Protein AF-A0A076NA80-F1 (afdb_monomer)

pLDDT: mean 78.77, std 25.59, range [22.95, 98.75]

Sequence (332 aa):
MEPPIAVGADLRPEVAVRLASQGVRLLWRDDFPAARRLLAAMGKRLPTRSADFYRYRQSRRNRARVLGMLVVEVGPDLRIDLPRAPDVRDAVRAAGGAPGLVPLTELLGMLSAHEWRVKGVPVAALGARIHPHFGVFSPTRQDYVSLVAHAPLPVVRTAFDIGTGTGVLAAVLARRGVPEVVATDISPAAVACARENVRRLGLAQVRVVEADLFPAGRADLVVCNPPWLPGAAHSPLDAAVFDPGSRMLTGFLRGAAAHLAPGGEAWLVLSDLAELVRPAHPRGAAQRVRRRGPHGGEPAGRPAPAVPRPGPARGGPVAGGGVPLAPAALTS

Solvent-accessible surface area (backbone atoms only — not comparable to full-atom values): 19319 Å² total; per-residue (Å²): 130,83,79,60,45,80,42,49,88,84,64,50,44,70,58,52,45,53,43,18,66,75,68,45,35,35,31,57,74,42,42,37,68,55,52,53,50,46,54,52,50,34,55,72,73,42,77,87,81,52,78,40,49,69,59,33,50,53,37,54,51,50,43,53,55,31,53,45,22,39,23,35,57,30,38,91,83,41,41,53,95,33,58,84,47,73,92,41,41,66,22,36,54,67,60,72,54,76,61,43,82,41,29,48,62,55,54,54,47,31,45,52,31,40,51,36,36,73,73,31,44,74,36,78,90,67,78,42,66,45,43,33,44,62,49,35,56,64,72,84,69,51,65,71,58,50,49,68,65,67,50,86,77,72,98,44,60,32,33,36,22,35,54,32,34,39,28,61,64,44,51,40,46,45,74,74,63,39,62,32,29,43,27,15,16,72,46,70,67,24,34,55,24,17,47,51,35,37,59,75,70,68,43,83,50,56,47,68,40,79,27,80,55,65,72,92,67,63,18,36,30,38,38,34,63,57,45,79,38,87,39,80,54,88,48,60,55,35,48,48,39,19,23,55,88,43,47,61,58,52,48,46,70,71,46,45,69,77,32,39,33,95,79,12,39,34,40,47,59,77,71,65,64,68,64,76,35,50,63,86,69,88,84,80,83,85,80,76,87,69,89,76,75,89,84,89,82,84,84,92,82,86,92,82,84,91,82,86,85,82,82,89,84,86,91,74,95,74,85,84,76,94,72,92,78,74,80,54,74,50,71,102

Nearest PDB structures (foldseek):
  1wy7-assembly1_A  TM=5.927E-01  e=7.502E-06  Pyrococcus horikoshii OT3
  3wst-assembly5_F  TM=6.943E-01  e=1.196E-04  Caenorhabditis elegans
  6h2v-assembly2_C  TM=6.046E-01  e=2.500E-05  Homo sapiens
  3p9n-assembly1_A  TM=6.717E-01  e=1.616E-04  Mycobacterium tuberculosis H37Rv
  6m1c-assembly1_A  TM=6.726E-01  e=1.250E-03  Mycobacterium tuberculosis H37Rv

Mean predicted aligned error: 12.2 Å

Secondary structure (DSSP, 8-state):
-PPPEEE-TT--HHHHHHHHHTT--EEE-S-HHHHHHHHHHHHHHS----SSHHHHHHHHHHHHHHHTTEEEEEPTTS---STTPPP-HHHHHHTT--SEEEEHHHHHHHHHHHHHHHH-EEEGGGTEEE-PPTTS--TTS-HHHHHHHHSPPPS-SEEEEET-TTTHHHHHHHHTT-SEEEEEES-HHHHHHHHHHHHHTT-TTEEEEE-SSPPSS-EEEEEE----B-S--SSHHHHTTB-GGGHHHHHHHHHHHHHEEEEEEEEE---THHHHTS---SS----------S-------------PPP-PPP-S-------PPPPEEEE-

InterPro domains:
  IPR002052 DNA methylase, N-6 adenine-specific, conserved site [PS00092] (222-228)
  IPR007848 Methyltransferase small domain [PF05175] (129-271)
  IPR029063 S-adenosyl-L-methionine-dependent methyltransferase superfamily [G3DSA:3.40.50.150] (117-282)
  IPR029063 S-adenosyl-L-methionine-dependent methyltransf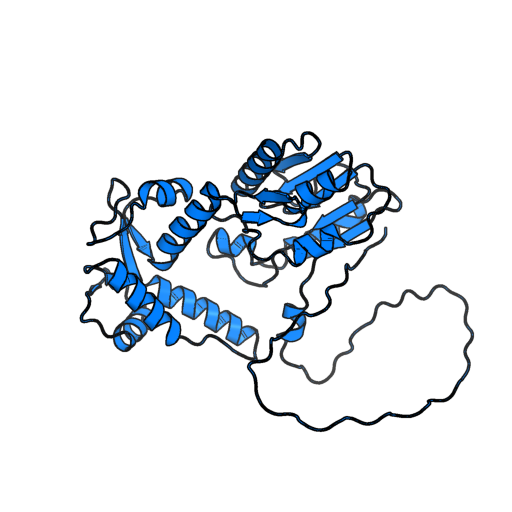erase superfamily [SSF53335] (127-271)
  IPR046977 rRNA (guanine-N(2)-)-methyltransferase RsmC/RlmG [PTHR47816] (115-270)

Organism: NCBI:txid1068978

Foldseek 3Di:
DDDADEDELPDDLVNLLVCLLVVHAYEYAAAPVSLVVSLVSVLVPQDQDDLALVVNVVSVVSSCSSQQSHWFWQDQQRDGPYHPDDPQNVLCVLQVHGTGIGRPVVSVLSVVLVVCQVVFDQAPLLNDGFRAGRLFDHPNDCPLVVQLLPPDDDPWQEEEEFQCRQLSSVSSCLVVPRQAYEYEHQDPSSLVNNVVRCVVSVRPRYHYDYDDGDDPAATLEYEYEAQAADDDQPDSNSNNRHDDVCRNVVVCVVCNVVRHDAFGKYWYFYDCVVVSSHDDDPDDDPDDPDDDDDDDDDDDDDDDDDDDDDDDDDDDPDDDDDDDGDTDIDTD

Radius of gyration: 24.22 Å; Cα contacts (8 Å, |Δi|>4): 560; chains: 1; bounding box: 51×50×80 Å

Structure (mmCIF, N/CA/C/O backbone):
data_AF-A0A076NA80-F1
#
_entry.id   AF-A0A076NA80-F1
#
loop_
_atom_site.group_PDB
_atom_site.id
_atom_site.type_symbol
_atom_site.label_atom_id
_atom_site.label_alt_id
_atom_site.label_comp_id
_atom_site.label_asym_id
_atom_site.label_entity_id
_atom_site.label_seq_id
_atom_site.pdbx_PDB_ins_code
_atom_site.Cartn_x
_atom_site.Cartn_y
_atom_site.Cartn_z
_atom_site.occupancy
_atom_site.B_iso_or_equiv
_atom_site.auth_seq_id
_atom_site.auth_comp_id
_atom_site.auth_asym_id
_atom_site.auth_atom_id
_atom_site.pdbx_PDB_model_num
ATOM 1 N N . MET A 1 1 ? 19.368 17.675 -17.795 1.00 58.62 1 MET A N 1
ATOM 2 C CA . MET A 1 1 ? 19.488 16.201 -17.709 1.00 58.62 1 MET A CA 1
ATOM 3 C C . MET A 1 1 ? 19.913 15.692 -19.065 1.00 58.62 1 MET A C 1
ATOM 5 O O . MET A 1 1 ? 19.334 16.142 -20.045 1.00 58.62 1 MET A O 1
ATOM 9 N N . GLU A 1 2 ? 20.881 14.783 -19.125 1.00 72.25 2 GLU A N 1
ATOM 10 C CA . GLU A 1 2 ? 21.259 14.146 -20.389 1.00 72.25 2 GLU A CA 1
ATOM 11 C C . GLU A 1 2 ? 20.075 13.366 -20.996 1.00 72.25 2 GLU A C 1
ATOM 13 O O . GLU A 1 2 ? 19.232 12.827 -20.252 1.00 72.25 2 GLU A O 1
ATOM 18 N N . PRO A 1 3 ? 19.961 13.338 -22.337 1.00 85.94 3 PRO A N 1
ATOM 19 C CA . PRO A 1 3 ? 18.963 12.524 -23.018 1.00 85.94 3 PRO A CA 1
ATOM 20 C C . PRO A 1 3 ? 19.193 11.037 -22.705 1.00 85.94 3 PRO A C 1
ATOM 22 O O . PRO A 1 3 ? 20.329 10.624 -22.467 1.00 85.94 3 PRO A O 1
ATOM 25 N N . PRO A 1 4 ? 18.131 10.215 -22.651 1.00 93.38 4 PRO A N 1
ATOM 26 C CA . PRO A 1 4 ? 18.307 8.784 -22.455 1.00 93.38 4 PRO A CA 1
ATOM 27 C C . PRO A 1 4 ? 19.030 8.160 -23.654 1.00 93.38 4 PRO A C 1
ATOM 29 O O . PRO A 1 4 ? 18.841 8.588 -24.793 1.00 93.38 4 PRO A O 1
ATOM 32 N N . ILE A 1 5 ? 19.803 7.105 -23.408 1.00 96.31 5 ILE A N 1
ATOM 33 C CA . ILE A 1 5 ? 20.398 6.301 -24.477 1.00 96.31 5 ILE A CA 1
ATOM 34 C C . ILE A 1 5 ? 19.434 5.185 -24.880 1.00 96.31 5 ILE A C 1
ATOM 36 O O . ILE A 1 5 ? 18.870 4.509 -24.019 1.00 96.31 5 ILE A O 1
ATOM 40 N N . ALA A 1 6 ? 19.229 4.994 -26.182 1.00 96.88 6 ALA A N 1
ATOM 41 C CA . ALA A 1 6 ? 18.435 3.882 -26.692 1.00 96.88 6 ALA A CA 1
ATOM 42 C C . ALA A 1 6 ? 19.210 2.565 -26.537 1.00 96.88 6 ALA A C 1
ATOM 44 O O . ALA A 1 6 ? 20.387 2.496 -26.887 1.00 96.88 6 ALA A O 1
ATOM 45 N N . VAL A 1 7 ? 18.559 1.530 -26.004 1.00 97.19 7 VAL A N 1
ATOM 46 C CA . VAL A 1 7 ? 19.157 0.206 -25.766 1.00 97.19 7 VAL A CA 1
ATOM 47 C C . VAL A 1 7 ? 18.190 -0.924 -26.141 1.00 97.19 7 VAL A C 1
ATOM 49 O O . VAL A 1 7 ? 16.972 -0.740 -26.072 1.00 97.19 7 VAL A O 1
ATOM 52 N N . GLY A 1 8 ? 18.724 -2.094 -26.508 1.00 94.38 8 GLY A N 1
ATOM 53 C CA . GLY A 1 8 ? 17.948 -3.275 -26.910 1.00 94.38 8 GLY A CA 1
ATOM 54 C C . GLY A 1 8 ? 18.424 -4.585 -26.269 1.00 94.38 8 GLY A C 1
ATOM 55 O O . GLY A 1 8 ? 19.128 -4.574 -25.254 1.00 94.38 8 GLY A O 1
ATOM 56 N N . ALA A 1 9 ? 18.013 -5.728 -26.833 1.00 90.88 9 ALA A N 1
ATOM 57 C CA . ALA A 1 9 ? 18.278 -7.061 -26.274 1.00 90.88 9 ALA A CA 1
ATOM 58 C C . ALA A 1 9 ? 19.762 -7.462 -26.194 1.00 90.88 9 ALA A C 1
ATOM 60 O O . ALA A 1 9 ? 20.107 -8.360 -25.425 1.00 90.88 9 ALA A O 1
ATOM 61 N N . ASP A 1 10 ? 20.639 -6.804 -26.946 1.00 92.81 10 ASP A N 1
ATOM 62 C CA . ASP A 1 10 ? 22.088 -7.007 -26.930 1.00 92.81 10 ASP A CA 1
ATOM 63 C C . ASP A 1 10 ? 22.769 -6.419 -25.677 1.00 92.81 10 ASP A C 1
ATOM 65 O O . ASP A 1 10 ? 23.900 -6.788 -25.334 1.00 92.81 10 ASP A O 1
ATOM 69 N N . LEU A 1 11 ? 22.078 -5.540 -24.938 1.00 95.75 11 LEU A N 1
ATOM 70 C CA . LEU A 1 11 ? 22.620 -4.921 -23.736 1.00 95.75 11 LEU A CA 1
ATOM 71 C C . LEU A 1 11 ? 22.815 -5.946 -22.610 1.00 95.75 11 LEU A C 1
ATOM 73 O O . LEU A 1 11 ? 21.877 -6.401 -21.948 1.00 95.75 11 LEU A O 1
ATOM 77 N N . ARG A 1 12 ? 24.082 -6.229 -22.302 1.00 97.00 12 ARG A N 1
ATOM 78 C CA . ARG A 1 12 ? 24.448 -7.080 -21.164 1.00 97.00 12 ARG A CA 1
ATOM 79 C C . ARG A 1 12 ? 24.029 -6.441 -19.827 1.00 97.00 12 ARG A C 1
ATOM 81 O O . ARG A 1 12 ? 24.320 -5.259 -19.606 1.00 97.00 12 ARG A O 1
ATOM 88 N N . PRO A 1 13 ? 23.446 -7.201 -18.879 1.00 96.88 13 PRO A N 1
ATOM 89 C CA . PRO A 1 13 ? 22.992 -6.653 -17.599 1.00 96.88 13 PRO A CA 1
ATOM 90 C C . PRO A 1 13 ? 24.080 -5.952 -16.768 1.00 96.88 13 PRO A C 1
ATOM 92 O O . PRO A 1 13 ? 23.778 -5.000 -16.054 1.00 96.88 13 PRO A O 1
ATOM 95 N N . GLU A 1 14 ? 25.342 -6.385 -16.846 1.00 96.50 14 GLU A N 1
ATOM 96 C CA . GLU A 1 14 ? 26.476 -5.744 -16.161 1.00 96.50 14 GLU A CA 1
ATOM 97 C C . GLU A 1 14 ? 26.718 -4.326 -16.684 1.00 96.50 14 GLU A C 1
ATOM 99 O O . GLU A 1 14 ? 26.983 -3.402 -15.913 1.00 96.50 14 GLU A O 1
ATOM 104 N N . VAL A 1 15 ? 26.600 -4.152 -18.002 1.00 97.25 15 VAL A N 1
ATOM 105 C CA . VAL A 1 15 ? 26.753 -2.856 -18.669 1.00 97.25 15 VAL A CA 1
ATOM 106 C C . VAL A 1 15 ? 25.579 -1.953 -18.304 1.00 97.25 15 VAL A C 1
ATOM 108 O O . VAL A 1 15 ? 25.803 -0.805 -17.926 1.00 97.25 15 VAL A O 1
ATOM 111 N N . ALA A 1 16 ? 24.354 -2.490 -18.316 1.00 97.06 16 ALA A N 1
ATOM 112 C CA . ALA A 1 16 ? 23.156 -1.767 -17.894 1.00 97.06 16 ALA A CA 1
ATOM 113 C C . ALA A 1 16 ? 23.282 -1.236 -16.456 1.00 97.06 16 ALA A C 1
ATOM 115 O O . ALA A 1 16 ? 23.069 -0.050 -16.214 1.00 97.06 16 ALA A O 1
ATOM 116 N N . VAL A 1 17 ? 23.689 -2.084 -15.501 1.00 96.81 17 VAL A N 1
ATOM 117 C CA . VAL A 1 17 ? 23.892 -1.673 -14.100 1.00 96.81 17 VAL A CA 1
ATOM 118 C C . VAL A 1 17 ? 24.969 -0.598 -13.983 1.00 96.81 17 VAL A C 1
ATOM 120 O O . VAL A 1 17 ? 24.775 0.357 -13.232 1.00 96.81 17 VAL A O 1
ATOM 123 N N . ARG A 1 18 ? 26.088 -0.722 -14.708 1.00 96.69 18 ARG A N 1
ATOM 124 C CA . ARG A 1 18 ? 27.176 0.265 -14.674 1.00 96.69 18 ARG A CA 1
ATOM 125 C C . ARG A 1 18 ? 26.708 1.639 -15.161 1.00 96.69 18 ARG A C 1
ATOM 127 O O . ARG A 1 18 ? 26.874 2.613 -14.432 1.00 96.69 18 ARG A O 1
ATOM 134 N N . LEU A 1 19 ? 26.079 1.696 -16.336 1.00 96.19 19 LEU A N 1
ATOM 135 C CA . LEU A 1 19 ? 25.568 2.937 -16.932 1.00 96.19 19 LEU A CA 1
ATOM 136 C C . LEU A 1 19 ? 24.488 3.580 -16.049 1.00 96.19 19 LEU A C 1
ATOM 138 O O . LEU A 1 19 ? 24.585 4.750 -15.684 1.00 96.19 19 LEU A O 1
ATOM 142 N N . ALA A 1 20 ? 23.512 2.791 -15.599 1.00 96.00 20 ALA A N 1
ATOM 143 C CA . ALA A 1 20 ? 22.471 3.262 -14.689 1.00 96.00 20 ALA A CA 1
ATOM 144 C C . ALA A 1 20 ? 23.043 3.761 -13.347 1.00 96.00 20 ALA A C 1
ATOM 146 O O . ALA A 1 20 ? 22.571 4.747 -12.777 1.00 96.00 20 ALA A O 1
ATOM 147 N N . SER A 1 21 ? 24.103 3.125 -12.837 1.00 94.06 21 SER A N 1
ATOM 148 C CA . SER A 1 21 ? 24.783 3.574 -11.614 1.00 94.06 21 SER A CA 1
ATOM 149 C C . SER A 1 21 ? 25.423 4.949 -11.774 1.00 94.06 21 SER A C 1
ATOM 151 O O . SE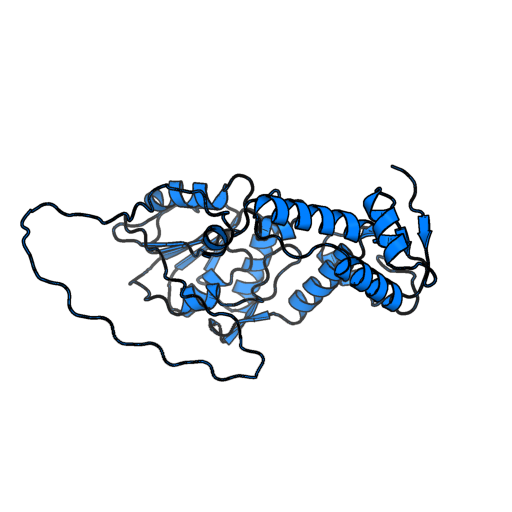R A 1 21 ? 25.377 5.721 -10.814 1.00 94.06 21 SER A O 1
ATOM 153 N N . GLN A 1 22 ? 25.911 5.274 -12.974 1.00 94.44 22 GLN A N 1
ATOM 154 C CA . GLN A 1 22 ? 26.454 6.582 -13.359 1.00 94.44 22 GLN A CA 1
ATOM 155 C C . GLN A 1 22 ? 25.366 7.639 -13.631 1.00 94.44 22 GLN A C 1
ATOM 157 O O . GLN A 1 22 ? 25.691 8.794 -13.871 1.00 94.44 22 GLN A O 1
ATOM 162 N N . GLY A 1 23 ? 24.080 7.274 -13.543 1.00 93.38 23 GLY A N 1
ATOM 163 C CA . GLY A 1 23 ? 22.955 8.192 -13.757 1.00 93.38 23 GLY A CA 1
ATOM 164 C C . GLY A 1 23 ? 22.457 8.254 -15.202 1.00 93.38 23 GLY A C 1
ATOM 165 O O . GLY A 1 23 ? 21.600 9.079 -15.508 1.00 93.38 23 GLY A O 1
ATOM 166 N N . VAL A 1 24 ? 22.950 7.374 -16.076 1.00 96.00 24 VAL A N 1
ATOM 167 C CA . VAL A 1 24 ? 22.504 7.294 -17.468 1.00 96.00 24 VAL A CA 1
ATOM 168 C C . VAL A 1 24 ? 21.137 6.613 -17.530 1.00 96.00 24 VAL A C 1
ATOM 170 O O . VAL A 1 24 ? 20.985 5.476 -17.078 1.00 96.00 24 VAL A O 1
ATOM 173 N N . ARG A 1 25 ? 20.146 7.292 -18.119 1.00 96.62 25 ARG A N 1
ATOM 174 C CA . ARG A 1 25 ? 18.826 6.709 -18.405 1.00 96.62 25 ARG A CA 1
ATOM 175 C C . ARG A 1 25 ? 18.908 5.814 -19.639 1.00 96.62 25 ARG A C 1
ATOM 177 O O . ARG A 1 25 ? 19.416 6.232 -20.674 1.00 96.62 25 ARG A O 1
ATOM 184 N N . LEU A 1 26 ? 18.380 4.604 -19.520 1.00 97.94 26 LEU A N 1
ATOM 185 C CA . LEU A 1 26 ? 18.378 3.569 -20.547 1.00 97.94 26 LEU A CA 1
ATOM 186 C C . LEU A 1 26 ? 16.959 3.459 -21.111 1.00 97.94 26 LEU A C 1
ATOM 188 O O . LEU A 1 26 ? 16.081 2.903 -20.453 1.00 97.94 26 LEU A O 1
ATOM 192 N N . LEU A 1 27 ? 16.722 4.014 -22.298 1.00 98.00 27 LEU A N 1
ATOM 193 C CA . LEU A 1 27 ? 15.448 3.902 -23.002 1.00 98.00 27 LEU A CA 1
ATOM 194 C C . LEU A 1 27 ? 15.392 2.576 -23.753 1.00 98.00 27 LEU A C 1
ATOM 196 O O . LEU A 1 27 ? 16.099 2.376 -24.740 1.00 98.00 27 LEU A O 1
ATOM 200 N N . TRP A 1 28 ? 14.548 1.672 -23.273 1.00 98.25 28 TRP A N 1
ATOM 201 C CA . TRP A 1 28 ? 14.372 0.360 -23.879 1.00 98.25 28 TRP A CA 1
ATOM 202 C C . TRP A 1 28 ? 13.602 0.447 -25.204 1.00 98.25 28 TRP A C 1
ATOM 204 O O . TRP A 1 28 ? 12.539 1.064 -25.255 1.00 98.25 28 TRP A O 1
ATOM 214 N N . ARG A 1 29 ? 14.127 -0.183 -26.262 1.00 97.12 29 ARG A N 1
ATOM 215 C CA . ARG A 1 29 ? 13.551 -0.172 -27.623 1.00 97.12 29 ARG A CA 1
ATOM 216 C C . ARG A 1 29 ? 13.254 -1.565 -28.201 1.00 97.12 29 ARG A C 1
ATOM 218 O O . ARG A 1 29 ? 12.905 -1.672 -29.369 1.00 97.12 29 ARG A O 1
ATOM 225 N N . ASP A 1 30 ? 13.379 -2.620 -27.400 1.00 96.44 30 ASP A N 1
ATOM 226 C CA . ASP A 1 30 ? 13.111 -4.009 -27.811 1.00 96.44 30 ASP A CA 1
ATOM 227 C C . ASP A 1 30 ? 11.813 -4.545 -27.164 1.00 96.44 30 ASP A C 1
ATOM 229 O O . ASP A 1 30 ? 11.041 -3.797 -26.569 1.00 96.44 30 ASP A O 1
ATOM 233 N N . ASP A 1 31 ? 11.556 -5.850 -27.205 1.00 97.19 31 ASP A N 1
ATOM 234 C CA . ASP A 1 31 ? 10.326 -6.441 -26.680 1.00 97.19 31 ASP A CA 1
ATOM 235 C C . ASP A 1 31 ? 10.120 -6.237 -25.163 1.00 97.19 31 ASP A C 1
ATOM 237 O O . ASP A 1 31 ? 11.060 -6.209 -24.358 1.00 97.19 31 ASP A O 1
ATOM 241 N N . PHE A 1 32 ? 8.855 -6.102 -24.751 1.00 97.12 32 PHE A N 1
ATOM 242 C CA . PHE A 1 32 ? 8.498 -5.845 -23.353 1.00 97.12 32 PHE A CA 1
ATOM 243 C C . PHE A 1 32 ? 8.902 -6.990 -22.395 1.00 97.12 32 PHE A C 1
ATOM 245 O O . PHE A 1 32 ? 9.439 -6.713 -21.312 1.00 97.12 32 PHE A O 1
ATOM 252 N N . PRO A 1 33 ? 8.717 -8.284 -22.740 1.00 97.38 33 PRO A N 1
ATOM 253 C CA . PRO A 1 33 ? 9.265 -9.385 -21.943 1.00 97.38 33 PRO A CA 1
ATOM 254 C C . PRO A 1 33 ? 10.784 -9.300 -21.696 1.00 97.38 33 PRO A C 1
ATOM 256 O O . PRO A 1 33 ? 11.240 -9.616 -20.594 1.00 97.38 33 PRO A O 1
ATOM 259 N N . ALA A 1 34 ? 11.573 -8.875 -22.680 1.00 97.25 34 ALA A N 1
ATOM 260 C CA . ALA A 1 34 ? 13.017 -8.704 -22.595 1.00 97.25 34 ALA A CA 1
ATOM 261 C C . ALA A 1 34 ? 13.385 -7.546 -21.666 1.00 97.25 34 ALA A C 1
ATOM 263 O O . ALA A 1 34 ? 14.262 -7.722 -20.818 1.00 97.25 34 ALA A O 1
ATOM 264 N N . ALA A 1 35 ? 12.632 -6.442 -21.706 1.00 97.38 35 ALA A N 1
ATOM 265 C CA . ALA A 1 35 ? 12.767 -5.341 -20.751 1.00 97.38 35 ALA A CA 1
ATOM 266 C C . ALA A 1 35 ? 12.628 -5.838 -19.299 1.00 97.38 35 ALA A C 1
ATOM 268 O O . ALA A 1 35 ? 13.460 -5.553 -18.433 1.00 97.38 35 ALA A O 1
ATOM 269 N N . ARG A 1 36 ? 11.603 -6.666 -19.031 1.00 97.44 36 ARG A N 1
ATOM 270 C CA . ARG A 1 36 ? 11.377 -7.278 -17.707 1.00 97.44 36 ARG A CA 1
ATOM 271 C C . ARG A 1 36 ? 12.513 -8.217 -17.301 1.00 97.44 36 ARG A C 1
ATOM 273 O O . ARG A 1 36 ? 12.916 -8.213 -16.135 1.00 97.44 36 ARG A O 1
ATOM 280 N N . ARG A 1 37 ? 13.037 -9.018 -18.239 1.00 97.44 37 ARG A N 1
ATOM 281 C CA . ARG A 1 37 ? 14.192 -9.901 -17.992 1.00 97.44 37 ARG A CA 1
ATOM 282 C C . ARG A 1 37 ? 15.445 -9.096 -17.653 1.00 97.44 37 ARG A C 1
ATOM 284 O O . ARG A 1 37 ? 16.113 -9.439 -16.675 1.00 97.44 37 ARG A O 1
ATOM 291 N N . LEU A 1 38 ? 15.732 -8.019 -18.389 1.00 97.88 38 LEU A N 1
ATOM 292 C CA . LEU A 1 38 ? 16.856 -7.129 -18.100 1.00 97.88 38 LEU A CA 1
ATOM 293 C C . LEU A 1 38 ? 16.703 -6.492 -16.717 1.00 97.88 38 LEU A C 1
ATOM 295 O O . LEU A 1 38 ? 17.625 -6.580 -15.908 1.00 97.88 38 LEU A O 1
ATOM 299 N N . LEU A 1 39 ? 15.531 -5.937 -16.399 1.00 97.38 39 LEU A N 1
ATOM 300 C CA . LEU A 1 39 ? 15.264 -5.334 -15.092 1.00 97.38 39 LEU A CA 1
ATOM 301 C C . LEU A 1 39 ? 15.495 -6.326 -13.941 1.00 97.38 39 LEU A C 1
ATOM 303 O O . LEU A 1 39 ? 16.153 -6.006 -12.947 1.00 97.38 39 LEU A O 1
ATOM 307 N N . ALA A 1 40 ? 14.996 -7.557 -14.082 1.00 95.81 40 ALA A N 1
ATOM 308 C CA . ALA A 1 40 ? 15.218 -8.617 -13.104 1.00 95.81 40 ALA A CA 1
ATOM 309 C C . ALA A 1 40 ? 16.710 -8.979 -12.981 1.00 95.81 40 ALA A C 1
ATOM 311 O O . ALA A 1 40 ? 17.216 -9.170 -11.872 1.00 95.81 40 ALA A O 1
ATOM 312 N N . ALA A 1 41 ? 17.434 -9.040 -14.102 1.00 96.75 41 ALA A N 1
ATOM 313 C CA . ALA A 1 41 ? 18.865 -9.323 -14.138 1.00 96.75 41 ALA A CA 1
ATOM 314 C C . ALA A 1 41 ? 19.709 -8.203 -13.502 1.00 96.75 41 ALA A C 1
ATOM 316 O O . ALA A 1 41 ? 20.638 -8.508 -12.747 1.00 96.75 41 ALA A O 1
ATOM 317 N N . MET A 1 42 ? 19.367 -6.931 -13.736 1.00 96.44 42 MET A N 1
ATOM 318 C CA . MET A 1 42 ? 19.946 -5.778 -13.035 1.00 96.44 42 MET A CA 1
ATOM 319 C C . MET A 1 42 ? 19.689 -5.896 -11.529 1.00 96.44 42 MET A C 1
ATOM 321 O O . MET A 1 42 ? 20.601 -5.774 -10.713 1.00 96.44 42 MET A O 1
ATOM 325 N N . GLY A 1 43 ? 18.453 -6.233 -11.150 1.00 92.44 43 GLY A N 1
ATOM 326 C CA . GLY A 1 43 ? 18.058 -6.416 -9.760 1.00 92.44 43 GLY A CA 1
ATOM 327 C C . GLY A 1 43 ? 18.838 -7.515 -9.035 1.00 92.44 43 GLY A C 1
ATOM 328 O O . GLY A 1 43 ? 19.153 -7.350 -7.861 1.00 92.44 43 GLY A O 1
ATOM 329 N N . LYS A 1 44 ? 19.182 -8.626 -9.688 1.00 92.38 44 LYS A N 1
ATOM 330 C CA . LYS A 1 44 ? 19.987 -9.694 -9.062 1.00 92.38 44 LYS A CA 1
ATOM 331 C C . LYS A 1 44 ? 21.437 -9.279 -8.779 1.00 92.38 44 LYS A C 1
ATOM 333 O O . LYS A 1 44 ? 22.062 -9.863 -7.904 1.00 92.38 44 LYS A O 1
ATOM 338 N N . ARG A 1 45 ? 21.957 -8.281 -9.499 1.00 91.25 45 ARG A N 1
ATOM 339 C CA . ARG A 1 45 ? 23.349 -7.799 -9.391 1.00 91.25 45 ARG A CA 1
ATOM 340 C C . ARG A 1 45 ? 23.533 -6.688 -8.364 1.00 91.25 45 ARG A C 1
ATOM 342 O O . ARG A 1 45 ? 24.652 -6.407 -7.954 1.00 91.25 45 ARG A O 1
ATOM 349 N N . LEU A 1 46 ? 22.446 -6.044 -7.954 1.00 88.06 46 LEU A N 1
ATOM 350 C CA . LEU A 1 46 ? 22.482 -5.001 -6.937 1.00 88.06 46 LEU A CA 1
ATOM 351 C C . LEU A 1 46 ? 22.376 -5.620 -5.537 1.00 88.06 46 LEU A C 1
ATOM 353 O O . LEU A 1 46 ? 21.560 -6.526 -5.345 1.00 88.06 46 LEU A O 1
ATOM 357 N N . PRO A 1 47 ? 23.134 -5.114 -4.548 1.00 79.81 47 PRO A N 1
ATOM 358 C CA . PRO A 1 47 ? 23.115 -5.642 -3.188 1.00 79.81 47 PRO A CA 1
ATOM 359 C C . PRO A 1 47 ? 21.696 -5.631 -2.600 1.00 79.81 47 PRO A C 1
ATOM 361 O O . PRO A 1 47 ? 20.926 -4.687 -2.788 1.00 79.81 47 PRO A O 1
ATOM 364 N N . THR A 1 48 ? 21.334 -6.707 -1.896 1.00 65.50 48 THR A N 1
ATOM 365 C CA . THR A 1 48 ? 19.984 -6.914 -1.334 1.00 65.50 48 THR A CA 1
ATOM 366 C C . THR A 1 48 ? 19.955 -6.960 0.192 1.00 65.50 48 THR A C 1
ATOM 368 O O . THR A 1 48 ? 18.893 -6.755 0.776 1.00 65.50 48 THR A O 1
ATOM 371 N N . ARG A 1 49 ? 21.095 -7.207 0.851 1.00 61.53 49 ARG A N 1
ATOM 372 C CA . ARG A 1 49 ? 21.193 -7.378 2.307 1.00 61.53 49 ARG A CA 1
ATOM 373 C C . ARG A 1 49 ? 22.392 -6.622 2.870 1.00 61.53 49 ARG A C 1
ATOM 375 O O . ARG A 1 49 ? 23.451 -6.582 2.256 1.00 61.53 49 ARG A O 1
ATOM 382 N N . SER A 1 50 ? 22.203 -6.039 4.047 1.00 57.66 50 SER A N 1
ATOM 383 C CA . SER A 1 50 ? 23.258 -5.478 4.889 1.00 57.66 50 SER A CA 1
ATOM 384 C C . SER A 1 50 ? 22.859 -5.719 6.341 1.00 57.66 50 SER A C 1
ATOM 386 O O . SER A 1 50 ? 21.697 -5.509 6.679 1.00 57.66 50 SER A O 1
ATOM 388 N N . ALA A 1 51 ? 23.806 -6.157 7.175 1.00 55.75 51 ALA A N 1
ATOM 389 C CA . ALA A 1 51 ? 23.604 -6.302 8.620 1.00 55.75 51 ALA A CA 1
ATOM 390 C C . ALA A 1 51 ? 23.482 -4.940 9.334 1.00 55.75 51 ALA A C 1
ATOM 392 O O . ALA A 1 51 ? 22.933 -4.850 10.422 1.00 55.75 51 ALA A O 1
ATOM 393 N N . ASP A 1 52 ? 23.974 -3.872 8.702 1.00 64.00 52 ASP A N 1
ATOM 394 C CA . ASP A 1 52 ? 23.846 -2.496 9.175 1.00 64.00 52 ASP A CA 1
ATOM 395 C C . ASP A 1 52 ? 22.623 -1.829 8.523 1.00 64.00 52 ASP A C 1
ATOM 397 O O . ASP A 1 52 ? 22.552 -1.747 7.290 1.00 64.00 52 ASP A O 1
ATOM 401 N N . PHE A 1 53 ? 21.686 -1.339 9.346 1.00 58.75 53 PHE A N 1
ATOM 402 C CA . PHE A 1 53 ? 20.467 -0.634 8.933 1.00 58.75 53 PHE A CA 1
ATOM 403 C C . PHE A 1 53 ? 20.733 0.587 8.046 1.00 58.75 53 PHE A C 1
ATOM 405 O O . PHE A 1 53 ? 20.021 0.817 7.065 1.00 58.75 53 PHE A O 1
ATOM 412 N N . TYR A 1 54 ? 21.759 1.379 8.356 1.00 58.50 54 TYR A N 1
ATOM 413 C CA . TYR A 1 54 ? 22.094 2.566 7.575 1.00 58.50 54 TYR A CA 1
ATOM 414 C C . TYR A 1 54 ? 22.546 2.171 6.168 1.00 58.50 54 TYR A C 1
ATOM 416 O O . TYR A 1 54 ? 22.020 2.677 5.171 1.00 58.50 54 TYR A O 1
ATOM 424 N N . ARG A 1 55 ? 23.442 1.184 6.081 1.00 61.12 55 ARG A N 1
ATOM 425 C CA . ARG A 1 55 ? 23.896 0.602 4.810 1.00 61.12 55 ARG A CA 1
ATOM 426 C C . ARG A 1 55 ? 22.777 -0.141 4.077 1.00 61.12 55 ARG A C 1
ATOM 428 O O . ARG A 1 55 ? 22.709 -0.075 2.853 1.00 61.12 55 ARG A O 1
ATOM 435 N N . TYR A 1 56 ? 21.852 -0.779 4.794 1.00 65.19 56 TYR A N 1
ATOM 436 C CA . TYR A 1 56 ? 20.656 -1.397 4.218 1.00 65.19 56 TYR A CA 1
ATOM 437 C C . TYR A 1 56 ? 19.755 -0.351 3.548 1.00 65.19 56 TYR A C 1
ATOM 439 O O . TYR A 1 56 ? 19.359 -0.530 2.395 1.00 65.19 56 TYR A O 1
ATOM 447 N N . ARG A 1 57 ? 19.500 0.785 4.213 1.00 63.66 57 ARG A N 1
ATOM 448 C CA . ARG A 1 57 ? 18.726 1.899 3.639 1.00 63.66 57 ARG A CA 1
ATOM 449 C C . ARG A 1 57 ? 19.415 2.525 2.434 1.00 63.66 57 ARG A C 1
ATOM 451 O O . ARG A 1 57 ? 18.772 2.714 1.401 1.00 63.66 57 ARG A O 1
ATOM 458 N N . GLN A 1 58 ? 20.713 2.813 2.533 1.00 69.06 58 GLN A N 1
ATOM 459 C CA . GLN A 1 58 ? 21.474 3.338 1.398 1.00 69.06 58 GLN A CA 1
ATOM 460 C C . GLN A 1 58 ? 21.461 2.367 0.213 1.00 69.06 58 GLN A C 1
ATOM 462 O O . GLN A 1 58 ? 21.250 2.795 -0.920 1.00 69.06 58 GLN A O 1
ATOM 467 N N . SER A 1 59 ? 21.606 1.067 0.474 1.00 74.88 59 SER A N 1
ATOM 468 C CA . SER A 1 59 ? 21.543 0.016 -0.541 1.00 74.88 59 SER A CA 1
ATOM 469 C C . SER A 1 59 ? 20.168 -0.055 -1.212 1.00 74.88 59 SER A C 1
ATOM 471 O O . SER A 1 59 ? 20.088 -0.051 -2.438 1.00 74.88 59 SER A O 1
ATOM 473 N N . ARG A 1 60 ? 19.069 -0.013 -0.443 1.00 74.50 60 ARG A N 1
ATOM 474 C CA . ARG A 1 60 ? 17.692 0.033 -0.975 1.00 74.50 60 ARG A CA 1
ATOM 475 C C . ARG A 1 60 ? 17.448 1.273 -1.837 1.00 74.50 60 ARG A C 1
ATOM 477 O O . ARG A 1 60 ? 16.900 1.139 -2.929 1.00 74.50 60 ARG A O 1
ATOM 484 N N . ARG A 1 61 ? 17.894 2.452 -1.388 1.00 75.50 61 ARG A N 1
ATOM 485 C CA . ARG A 1 61 ? 17.762 3.708 -2.144 1.00 75.50 61 ARG A CA 1
ATOM 486 C C . ARG A 1 61 ? 18.586 3.683 -3.426 1.00 75.50 61 ARG A C 1
ATOM 488 O O . ARG A 1 61 ? 18.072 4.012 -4.489 1.00 75.50 61 ARG A O 1
ATOM 495 N N . ASN A 1 62 ? 19.847 3.260 -3.344 1.00 83.38 62 ASN A N 1
ATOM 496 C CA . ASN A 1 62 ? 20.694 3.124 -4.523 1.00 83.38 62 ASN A CA 1
ATOM 497 C C . ASN A 1 62 ? 20.104 2.104 -5.502 1.00 83.38 62 ASN A C 1
ATOM 499 O O . ASN A 1 62 ? 20.048 2.366 -6.695 1.00 83.38 62 ASN A O 1
ATOM 503 N N . ARG A 1 63 ? 19.586 0.980 -5.000 1.00 88.56 63 ARG A N 1
ATOM 504 C CA . ARG A 1 63 ? 18.908 -0.023 -5.817 1.00 88.56 63 ARG A CA 1
ATOM 505 C C . ARG A 1 63 ? 17.702 0.561 -6.552 1.00 88.56 63 ARG A C 1
ATOM 507 O O . ARG A 1 63 ? 17.602 0.363 -7.757 1.00 88.56 63 ARG A O 1
ATOM 514 N N . ALA A 1 64 ? 16.810 1.263 -5.853 1.00 86.50 64 ALA A N 1
ATOM 515 C CA . ALA A 1 64 ? 15.646 1.900 -6.469 1.00 86.50 64 ALA A CA 1
ATOM 516 C C . ALA A 1 64 ? 16.068 2.919 -7.537 1.00 86.50 64 ALA A C 1
ATOM 518 O O . ALA A 1 64 ? 15.572 2.866 -8.657 1.00 86.50 64 ALA A O 1
ATOM 519 N N . ARG A 1 65 ? 17.062 3.763 -7.226 1.00 91.19 65 ARG A N 1
ATOM 520 C CA . ARG A 1 65 ? 17.630 4.735 -8.168 1.00 91.19 65 ARG A CA 1
ATOM 521 C C . ARG A 1 65 ? 18.170 4.066 -9.433 1.00 91.19 65 ARG A C 1
ATOM 523 O O . ARG A 1 65 ? 17.825 4.493 -10.523 1.00 91.19 65 ARG A O 1
ATOM 530 N N . VAL A 1 66 ? 19.005 3.034 -9.297 1.00 94.25 66 VAL A N 1
ATOM 531 C CA . VAL A 1 66 ? 19.632 2.347 -10.440 1.00 94.25 66 VAL A CA 1
ATOM 532 C C . VAL A 1 66 ? 18.590 1.621 -11.289 1.00 94.25 66 VAL A C 1
ATOM 534 O O . VAL A 1 66 ? 18.619 1.722 -12.510 1.00 94.25 66 VAL A O 1
ATOM 537 N N . LEU A 1 67 ? 17.651 0.906 -10.666 1.00 95.06 67 LEU A N 1
ATOM 538 C CA . LEU A 1 67 ? 16.593 0.210 -11.403 1.00 95.06 67 LEU A CA 1
ATOM 539 C C . LEU A 1 67 ? 15.628 1.184 -12.092 1.00 95.06 67 LEU A C 1
ATOM 541 O O . LEU A 1 67 ? 15.148 0.880 -13.179 1.00 95.06 67 LEU A O 1
ATOM 545 N N . GLY A 1 68 ? 15.403 2.359 -11.499 1.00 95.12 68 GLY A N 1
ATOM 546 C CA . GLY A 1 68 ? 14.582 3.420 -12.078 1.00 95.12 68 GLY A CA 1
ATOM 547 C C . GLY A 1 68 ? 15.188 4.094 -13.314 1.00 95.12 68 GLY A C 1
ATOM 548 O O . GLY A 1 68 ? 14.494 4.850 -13.985 1.00 95.12 68 GLY A O 1
ATOM 549 N N . MET A 1 69 ? 16.456 3.818 -13.646 1.00 97.00 69 MET A N 1
ATOM 550 C CA . MET A 1 69 ? 17.085 4.339 -14.866 1.00 97.00 69 MET A CA 1
ATOM 551 C C . MET A 1 69 ? 16.690 3.566 -16.124 1.00 97.00 69 MET A C 1
ATOM 553 O O . MET A 1 69 ? 16.876 4.090 -17.219 1.00 97.00 69 MET A O 1
ATOM 557 N N . LEU A 1 70 ? 16.160 2.345 -15.998 1.00 98.00 70 LEU A N 1
ATOM 558 C CA . LEU A 1 70 ? 15.585 1.626 -17.133 1.00 98.00 70 LEU A CA 1
ATOM 559 C C . LEU A 1 70 ? 14.167 2.147 -17.370 1.00 98.00 70 LEU A C 1
ATOM 561 O O . LEU A 1 70 ? 13.263 1.884 -16.573 1.00 98.00 70 LEU A O 1
ATOM 565 N N . VAL A 1 71 ? 13.988 2.889 -18.457 1.00 97.75 71 VAL A N 1
ATOM 566 C CA . VAL A 1 71 ? 12.741 3.580 -18.789 1.00 97.75 71 VAL A CA 1
ATOM 567 C C . VAL A 1 71 ? 12.135 3.034 -20.078 1.00 97.75 71 VAL A C 1
ATOM 569 O O . VAL A 1 71 ? 12.837 2.535 -20.959 1.00 97.75 71 VAL A O 1
ATOM 572 N N . VAL A 1 72 ? 10.817 3.153 -20.180 1.00 97.69 72 VAL A N 1
ATOM 573 C CA . VAL A 1 72 ? 10.032 2.901 -21.391 1.00 97.69 72 VAL A CA 1
ATOM 574 C C . VAL A 1 72 ? 9.243 4.155 -21.748 1.00 97.69 72 VAL A C 1
ATOM 576 O O . VAL A 1 72 ? 8.985 5.000 -20.891 1.00 97.69 72 VAL A O 1
ATOM 579 N N . GLU A 1 73 ? 8.872 4.285 -23.014 1.00 97.31 73 GLU A N 1
ATOM 580 C CA . GLU A 1 73 ? 8.056 5.392 -23.501 1.00 97.31 73 GLU A CA 1
ATOM 581 C C . GLU A 1 73 ? 6.569 5.023 -23.430 1.00 97.31 73 GLU A C 1
ATOM 583 O O . GLU A 1 73 ? 6.145 3.999 -23.968 1.00 97.31 73 GLU A O 1
ATOM 588 N N . VAL A 1 74 ? 5.792 5.854 -22.739 1.00 97.56 74 VAL A N 1
ATOM 589 C CA . VAL A 1 74 ? 4.329 5.817 -22.725 1.00 97.56 74 VAL A CA 1
ATOM 590 C C . VAL A 1 74 ? 3.833 6.908 -23.669 1.00 97.56 74 VAL A C 1
ATOM 592 O O . VAL A 1 74 ? 4.085 8.091 -23.444 1.00 97.56 74 VAL A O 1
ATOM 595 N N . GLY A 1 75 ? 3.148 6.507 -24.734 1.00 96.19 75 GLY A N 1
ATOM 596 C CA . GLY A 1 75 ? 2.635 7.401 -25.764 1.00 96.19 75 GLY A CA 1
ATOM 597 C C . GLY A 1 75 ? 1.455 8.269 -25.301 1.00 96.19 75 GLY A C 1
ATOM 598 O O . GLY A 1 75 ? 0.920 8.075 -24.204 1.00 96.19 75 GLY A O 1
ATOM 599 N N . PRO A 1 76 ? 1.006 9.219 -26.144 1.00 94.81 76 PRO A N 1
ATOM 600 C CA . PRO A 1 76 ? -0.100 10.134 -25.836 1.00 94.81 76 PRO A CA 1
ATOM 601 C C . PRO A 1 76 ? -1.425 9.446 -25.477 1.00 94.81 76 PRO A C 1
ATOM 603 O O . PRO A 1 76 ? -2.217 9.986 -24.712 1.00 94.81 76 PRO A O 1
ATOM 606 N N . ASP A 1 77 ? -1.661 8.243 -26.000 1.00 94.81 77 ASP A N 1
ATOM 607 C CA . ASP A 1 77 ? -2.841 7.416 -25.733 1.00 94.81 77 ASP A CA 1
ATOM 608 C C . ASP A 1 77 ? -2.654 6.446 -24.548 1.00 94.81 77 ASP A C 1
ATOM 610 O O . ASP A 1 77 ? -3.468 5.540 -24.342 1.00 94.81 77 ASP A O 1
ATOM 614 N N . LEU A 1 78 ? -1.590 6.645 -23.760 1.00 95.69 78 LEU A N 1
ATOM 615 C CA . LEU A 1 78 ? -1.160 5.802 -22.644 1.00 95.69 78 LEU A CA 1
ATOM 616 C C . LEU A 1 78 ? -0.824 4.360 -23.052 1.00 95.69 78 LEU A C 1
ATOM 618 O O . LEU A 1 78 ? -0.956 3.439 -22.244 1.00 95.69 78 LEU A O 1
ATOM 622 N N . ARG A 1 79 ? -0.396 4.145 -24.301 1.00 95.62 79 ARG A N 1
ATOM 623 C CA . ARG A 1 79 ? 0.133 2.858 -24.767 1.00 95.62 79 ARG A CA 1
ATOM 624 C C . ARG A 1 79 ? 1.651 2.824 -24.742 1.00 95.62 79 ARG A C 1
ATOM 626 O O . ARG A 1 79 ? 2.318 3.849 -24.687 1.00 95.62 79 ARG A O 1
ATOM 633 N N . ILE A 1 80 ? 2.186 1.613 -24.807 1.00 95.69 80 ILE A N 1
ATOM 634 C CA . ILE A 1 80 ? 3.615 1.365 -24.960 1.00 95.69 80 ILE A CA 1
ATOM 635 C C . ILE A 1 80 ? 3.818 0.739 -26.326 1.00 95.69 80 ILE A C 1
ATOM 637 O O . ILE A 1 80 ? 3.286 -0.339 -26.592 1.00 95.69 80 ILE A O 1
ATOM 641 N N . ASP A 1 81 ? 4.603 1.403 -27.165 1.00 94.44 81 ASP A N 1
ATOM 642 C CA . ASP A 1 81 ? 4.951 0.915 -28.498 1.00 94.44 81 ASP A CA 1
ATOM 643 C C . ASP A 1 81 ? 6.167 -0.020 -28.429 1.00 94.44 81 ASP A C 1
ATOM 645 O O . ASP A 1 81 ? 7.255 0.275 -28.917 1.00 94.44 81 ASP A O 1
ATOM 649 N N . LEU A 1 82 ? 6.003 -1.134 -27.710 1.00 96.19 82 LEU A N 1
ATOM 650 C CA . LEU A 1 82 ? 6.983 -2.216 -27.649 1.00 96.19 82 LEU A CA 1
ATOM 651 C C . LEU A 1 82 ? 6.294 -3.540 -27.996 1.00 96.19 82 LEU A C 1
ATOM 653 O O . LEU A 1 82 ? 5.184 -3.804 -27.514 1.00 96.19 82 LEU A O 1
ATOM 657 N N . PRO A 1 83 ? 6.949 -4.435 -28.755 1.00 97.44 83 PRO A N 1
ATOM 658 C CA . PRO A 1 83 ? 6.386 -5.741 -29.063 1.00 97.44 83 PRO A CA 1
ATOM 659 C C . PRO A 1 83 ? 5.976 -6.510 -27.799 1.00 97.44 83 PRO A C 1
ATOM 661 O O . PRO A 1 83 ? 6.749 -6.619 -26.840 1.00 97.44 83 PRO A O 1
ATOM 664 N N . ARG A 1 84 ? 4.769 -7.098 -27.824 1.00 96.62 84 ARG A N 1
ATOM 665 C CA . ARG A 1 84 ? 4.179 -7.885 -26.719 1.00 96.62 84 ARG A CA 1
ATOM 666 C C . ARG A 1 84 ? 4.013 -7.104 -25.404 1.00 96.62 84 ARG A C 1
ATOM 668 O O . ARG A 1 84 ? 3.968 -7.717 -24.334 1.00 96.62 84 ARG A O 1
ATOM 675 N N . ALA A 1 85 ? 3.931 -5.775 -25.457 1.00 95.81 85 ALA A N 1
ATOM 676 C CA . ALA A 1 85 ? 3.518 -4.990 -24.301 1.00 95.81 85 ALA A CA 1
ATOM 677 C C . ALA A 1 85 ? 2.054 -5.307 -23.929 1.00 95.81 85 ALA A C 1
ATOM 679 O O . ALA A 1 85 ? 1.214 -5.448 -24.821 1.00 95.81 85 ALA A O 1
ATOM 680 N N . PRO A 1 86 ? 1.727 -5.450 -22.631 1.00 95.12 86 PRO A N 1
ATOM 681 C CA . PRO A 1 86 ? 0.340 -5.541 -22.192 1.00 95.12 86 PRO A CA 1
ATOM 682 C C . PRO A 1 86 ? -0.375 -4.199 -22.401 1.00 95.12 86 PRO A C 1
ATOM 684 O O . PRO A 1 86 ? 0.269 -3.157 -22.526 1.00 95.12 86 PRO A O 1
ATOM 687 N N . ASP A 1 87 ? -1.708 -4.203 -22.369 1.00 95.31 87 ASP A N 1
ATOM 688 C CA . ASP A 1 87 ? -2.458 -2.951 -22.270 1.00 95.31 87 ASP A CA 1
ATOM 689 C C . ASP A 1 87 ? -2.231 -2.324 -20.889 1.00 95.31 87 ASP A C 1
ATOM 691 O O . ASP A 1 87 ? -2.552 -2.922 -19.860 1.00 95.31 87 ASP A O 1
ATOM 695 N N . VAL A 1 88 ? -1.641 -1.129 -20.865 1.00 95.50 88 VAL A N 1
ATOM 696 C CA . VAL A 1 88 ? -1.295 -0.418 -19.628 1.00 95.50 88 VAL A CA 1
ATOM 697 C C . VAL A 1 88 ? -2.223 0.759 -19.336 1.00 95.50 88 VAL A C 1
ATOM 699 O O . VAL A 1 88 ? -2.105 1.366 -18.273 1.00 95.50 88 VAL A O 1
ATOM 702 N N . ARG A 1 89 ? -3.156 1.083 -20.241 1.00 96.12 89 ARG A N 1
ATOM 703 C CA . ARG A 1 89 ? -3.911 2.346 -20.219 1.00 96.12 89 ARG A CA 1
ATOM 704 C C . ARG A 1 89 ? -4.664 2.558 -18.911 1.00 96.12 89 ARG A C 1
ATOM 706 O O . ARG A 1 89 ? -4.564 3.623 -18.305 1.00 96.12 89 ARG A O 1
ATOM 713 N N . ASP A 1 90 ? -5.384 1.539 -18.451 1.00 94.31 90 ASP A N 1
ATOM 714 C CA . ASP A 1 90 ? -6.195 1.639 -17.234 1.00 94.31 90 ASP A CA 1
ATOM 715 C C . ASP A 1 90 ? -5.341 1.679 -15.967 1.00 94.31 90 ASP A C 1
ATOM 717 O O . ASP A 1 90 ? -5.672 2.398 -15.023 1.00 94.31 90 ASP A O 1
ATOM 721 N N . ALA A 1 91 ? -4.213 0.968 -15.959 1.00 93.00 91 ALA A N 1
ATOM 722 C CA . ALA A 1 91 ? -3.270 1.000 -14.849 1.00 93.00 91 ALA A CA 1
ATOM 723 C C . ALA A 1 91 ? -2.591 2.369 -14.722 1.00 93.00 91 ALA A C 1
ATOM 725 O O . ALA A 1 91 ? -2.530 2.922 -13.624 1.00 93.00 91 ALA A O 1
ATOM 726 N N . VAL A 1 92 ? -2.142 2.940 -15.843 1.00 94.00 92 VAL A N 1
ATOM 727 C CA . VAL A 1 92 ? -1.528 4.273 -15.888 1.00 94.00 92 VAL A CA 1
ATOM 728 C C . VAL A 1 92 ? -2.551 5.343 -15.497 1.00 94.00 92 VAL A C 1
ATOM 730 O O . VAL A 1 92 ? -2.259 6.172 -14.638 1.00 94.00 92 VAL A O 1
ATOM 733 N N . ARG A 1 93 ? -3.784 5.284 -16.024 1.00 93.31 93 ARG A N 1
ATOM 734 C CA . ARG A 1 93 ? -4.852 6.234 -15.668 1.00 93.31 93 ARG A CA 1
ATOM 735 C C . ARG A 1 93 ? -5.226 6.157 -14.187 1.00 93.31 93 ARG A C 1
ATOM 737 O O . ARG A 1 93 ? -5.348 7.190 -13.538 1.00 93.31 93 ARG A O 1
ATOM 744 N N . ALA A 1 94 ? -5.373 4.950 -13.637 1.00 87.94 94 ALA A N 1
ATOM 745 C CA . ALA A 1 94 ? -5.690 4.753 -12.221 1.00 87.94 94 ALA A CA 1
ATOM 746 C C . ALA A 1 94 ? -4.576 5.249 -11.281 1.00 87.94 94 ALA A C 1
ATOM 748 O O . ALA A 1 94 ? -4.854 5.599 -10.137 1.00 87.94 94 ALA A O 1
ATOM 749 N N . ALA A 1 95 ? -3.331 5.284 -11.758 1.00 87.12 95 ALA A N 1
ATOM 750 C CA . ALA A 1 95 ? -2.190 5.830 -11.033 1.00 87.12 95 ALA A CA 1
ATOM 751 C C . ALA A 1 95 ? -2.015 7.352 -11.204 1.00 87.12 95 ALA A C 1
ATOM 753 O O . ALA A 1 95 ? -1.098 7.917 -10.613 1.00 87.12 95 ALA A O 1
ATOM 754 N N . GLY A 1 96 ? -2.857 8.015 -12.009 1.00 88.44 96 GLY A N 1
ATOM 755 C CA . GLY A 1 96 ? -2.681 9.425 -12.372 1.00 88.44 96 GLY A CA 1
ATOM 756 C C . GLY A 1 96 ? -1.469 9.678 -13.277 1.00 88.44 96 GLY A C 1
ATOM 757 O O . GLY A 1 96 ? -0.947 10.789 -13.304 1.00 88.44 96 GLY A O 1
ATOM 758 N N . GLY A 1 97 ? -0.989 8.648 -13.980 1.00 87.56 97 GLY A N 1
ATOM 759 C CA . GLY A 1 97 ? 0.158 8.743 -14.876 1.00 87.56 97 GLY A CA 1
ATOM 760 C C . GLY A 1 97 ? -0.157 9.502 -16.167 1.00 87.56 97 GLY A C 1
ATOM 761 O O . GLY A 1 97 ? -1.305 9.581 -16.606 1.00 87.56 97 GLY A O 1
ATOM 762 N N . ALA A 1 98 ? 0.893 10.037 -16.784 1.00 91.06 98 ALA A N 1
ATOM 763 C CA . ALA A 1 98 ? 0.834 10.829 -18.008 1.00 91.06 98 ALA A CA 1
ATOM 764 C C . ALA A 1 98 ? 1.795 10.267 -19.076 1.00 91.06 98 ALA A C 1
ATOM 766 O O . ALA A 1 98 ? 2.695 9.492 -18.735 1.00 91.06 98 ALA A O 1
ATOM 767 N N . PRO A 1 99 ? 1.631 10.649 -20.357 1.00 96.06 99 PRO A N 1
ATOM 768 C CA . PRO A 1 99 ? 2.580 10.307 -21.414 1.00 96.06 99 PRO A CA 1
ATOM 769 C C . PRO A 1 99 ? 4.008 10.770 -21.096 1.00 96.06 99 PRO A C 1
ATOM 771 O O . PRO A 1 99 ? 4.210 11.815 -20.475 1.00 96.06 99 PRO A O 1
ATOM 774 N N . GLY A 1 100 ? 5.003 10.017 -21.563 1.00 95.81 100 GLY A N 1
ATOM 775 C CA . GLY A 1 100 ? 6.419 10.338 -21.404 1.00 95.81 100 GLY A CA 1
ATOM 776 C C . GLY A 1 100 ? 7.290 9.131 -21.063 1.00 95.81 100 GLY A C 1
ATOM 777 O O . GLY A 1 100 ? 6.903 7.976 -21.228 1.00 95.81 100 GLY A O 1
ATOM 778 N N . LEU A 1 101 ? 8.506 9.409 -20.591 1.00 95.69 101 LEU A N 1
ATOM 779 C CA . LEU A 1 101 ? 9.453 8.378 -20.167 1.00 95.69 101 LEU A CA 1
ATOM 780 C C . LEU A 1 101 ? 9.155 7.941 -18.736 1.00 95.69 101 LEU A C 1
ATOM 782 O O . LEU A 1 101 ? 9.346 8.715 -17.798 1.00 95.69 101 LEU A O 1
ATOM 786 N N . VAL A 1 102 ? 8.748 6.687 -18.578 1.00 95.38 102 VAL A N 1
ATOM 787 C CA . VAL A 1 102 ? 8.358 6.109 -17.292 1.00 95.38 102 VAL A CA 1
ATOM 788 C C . VAL A 1 102 ? 9.355 5.017 -16.900 1.00 95.38 102 VAL A C 1
ATOM 790 O O . VAL A 1 102 ? 9.649 4.137 -17.717 1.00 95.38 102 VAL A O 1
ATOM 793 N N . PRO A 1 103 ? 9.889 5.018 -15.665 1.00 96.19 103 PRO A N 1
ATOM 794 C CA . PRO A 1 103 ? 10.666 3.898 -15.150 1.00 96.19 103 PRO A CA 1
ATOM 795 C C . PRO A 1 103 ? 9.893 2.584 -15.267 1.00 96.19 103 PRO A C 1
ATOM 797 O O . PRO A 1 103 ? 8.756 2.471 -14.805 1.00 96.19 103 PRO A O 1
ATOM 800 N N . LEU A 1 104 ? 10.520 1.541 -15.812 1.00 96.50 104 LEU A N 1
ATOM 801 C CA . LEU A 1 104 ? 9.859 0.243 -15.967 1.00 96.50 104 LEU A CA 1
ATOM 802 C C . LEU A 1 104 ? 9.415 -0.331 -14.609 1.00 96.50 104 LEU A C 1
ATOM 804 O O . LEU A 1 104 ? 8.387 -0.998 -14.520 1.00 96.50 104 LEU A O 1
ATOM 808 N N . THR A 1 105 ? 10.147 -0.042 -13.528 1.00 93.06 105 THR A N 1
ATOM 809 C CA . THR A 1 105 ? 9.744 -0.400 -12.158 1.00 93.06 105 THR A CA 1
ATOM 810 C C . THR A 1 105 ? 8.420 0.229 -11.741 1.00 93.06 105 THR A C 1
ATOM 812 O O . THR A 1 105 ? 7.621 -0.425 -11.076 1.00 93.06 105 THR A O 1
ATOM 815 N N . GLU A 1 106 ? 8.199 1.487 -12.115 1.00 91.00 106 GLU A N 1
ATOM 816 C CA . GLU A 1 106 ? 6.997 2.238 -11.767 1.00 91.00 106 GLU A CA 1
ATOM 817 C C . GLU A 1 106 ? 5.799 1.710 -12.551 1.00 91.00 106 GLU A C 1
ATOM 819 O O . GLU A 1 106 ? 4.791 1.337 -11.952 1.00 91.00 106 GLU A O 1
ATOM 824 N N . LEU A 1 107 ? 5.959 1.533 -13.863 1.00 93.38 107 LEU A N 1
ATOM 825 C CA . LEU A 1 107 ? 4.937 0.948 -14.724 1.00 93.38 107 LEU A CA 1
ATOM 826 C C . LEU A 1 107 ? 4.498 -0.450 -14.252 1.00 93.38 107 LEU A C 1
ATOM 828 O O . LEU A 1 107 ? 3.306 -0.749 -14.179 1.00 93.38 107 LEU A O 1
ATOM 832 N N . LEU A 1 108 ? 5.451 -1.322 -13.906 1.00 92.56 108 LEU A N 1
ATOM 833 C CA . LEU A 1 108 ? 5.137 -2.650 -13.368 1.00 92.56 108 LEU A CA 1
ATOM 834 C C . LEU A 1 108 ? 4.416 -2.564 -12.014 1.00 92.56 108 LEU A C 1
ATOM 836 O O . LEU A 1 108 ? 3.558 -3.401 -11.722 1.00 92.56 108 LEU A O 1
ATOM 840 N N . GLY A 1 109 ? 4.736 -1.553 -11.202 1.00 87.38 109 GLY A N 1
ATOM 841 C CA . GLY A 1 109 ? 4.020 -1.236 -9.968 1.00 87.38 109 GLY A CA 1
ATOM 842 C C . GLY A 1 109 ? 2.570 -0.820 -10.227 1.00 87.38 109 GLY A C 1
ATOM 843 O O . GLY A 1 109 ? 1.669 -1.342 -9.572 1.00 87.38 109 GLY A O 1
ATOM 844 N N . MET A 1 110 ? 2.336 0.047 -11.217 1.00 89.56 110 MET A N 1
ATOM 845 C CA . MET A 1 110 ? 0.998 0.480 -11.643 1.00 89.56 110 MET A CA 1
ATOM 846 C C . MET A 1 110 ? 0.155 -0.705 -12.118 1.00 89.56 110 MET A C 1
ATOM 848 O O . MET A 1 110 ? -0.958 -0.898 -11.632 1.00 89.56 110 MET A O 1
ATOM 852 N N . LEU A 1 111 ? 0.705 -1.543 -13.005 1.00 90.88 111 LEU A N 1
ATOM 853 C CA . LEU A 1 111 ? 0.041 -2.754 -13.500 1.00 90.88 111 LEU A CA 1
ATOM 854 C C . LEU A 1 111 ? -0.338 -3.698 -12.358 1.00 90.88 111 LEU A C 1
ATOM 856 O O . LEU A 1 111 ? -1.487 -4.124 -12.253 1.00 90.88 111 LEU A O 1
ATOM 860 N N . SER A 1 112 ? 0.608 -3.967 -11.457 1.00 87.69 112 SER A N 1
ATOM 861 C CA . SER A 1 112 ? 0.372 -4.849 -10.310 1.00 87.69 112 SER A CA 1
ATOM 862 C C . SER A 1 112 ? -0.716 -4.296 -9.384 1.00 87.69 112 SER A C 1
ATOM 864 O O . SER A 1 112 ? -1.595 -5.035 -8.947 1.00 87.69 112 SER A O 1
ATOM 866 N N . ALA A 1 113 ? -0.682 -2.996 -9.082 1.00 84.56 113 ALA A N 1
ATOM 867 C CA . ALA A 1 113 ? -1.688 -2.353 -8.241 1.00 84.56 113 ALA A CA 1
ATOM 868 C C . ALA A 1 113 ? -3.075 -2.355 -8.896 1.00 84.56 113 ALA A C 1
ATOM 870 O O . ALA A 1 113 ? -4.065 -2.618 -8.219 1.00 84.56 113 ALA A O 1
ATOM 871 N N . HIS A 1 114 ? -3.150 -2.115 -10.207 1.00 90.06 114 HIS A N 1
ATOM 872 C CA . HIS A 1 114 ? -4.400 -2.175 -10.956 1.00 90.06 114 HIS A CA 1
ATOM 873 C C . HIS A 1 114 ? -4.996 -3.588 -10.948 1.00 90.06 114 HIS A C 1
ATOM 875 O O . HIS A 1 114 ? -6.186 -3.758 -10.682 1.00 90.06 114 HIS A O 1
ATOM 881 N N . GLU A 1 115 ? -4.174 -4.623 -11.130 1.00 90.38 115 GLU A N 1
ATOM 882 C CA . GLU A 1 115 ? -4.639 -6.003 -10.996 1.00 90.38 115 GLU A CA 1
ATOM 883 C C . GLU A 1 115 ? -5.221 -6.289 -9.605 1.00 90.38 115 GLU A C 1
ATOM 885 O O . GLU A 1 115 ? -6.294 -6.891 -9.501 1.00 90.38 115 GLU A O 1
ATOM 890 N N . TRP A 1 116 ? -4.561 -5.832 -8.534 1.00 88.94 116 TRP A N 1
ATOM 891 C CA . TRP A 1 116 ? -5.088 -5.967 -7.172 1.00 88.94 116 TRP A CA 1
ATOM 892 C C . TRP A 1 116 ? -6.373 -5.177 -6.963 1.00 88.94 116 TRP A C 1
ATOM 894 O O . TRP A 1 116 ? -7.290 -5.660 -6.302 1.00 88.94 116 TRP A O 1
ATOM 904 N N . ARG A 1 117 ? -6.470 -3.984 -7.547 1.00 91.12 117 ARG A N 1
ATOM 905 C CA . ARG A 1 117 ? -7.667 -3.149 -7.489 1.00 91.12 117 ARG A CA 1
ATOM 906 C C . ARG A 1 117 ? -8.872 -3.844 -8.123 1.00 91.12 117 ARG A C 1
ATOM 908 O O . ARG A 1 117 ? -9.972 -3.764 -7.568 1.00 91.12 117 ARG A O 1
ATOM 915 N N . VAL A 1 118 ? -8.664 -4.523 -9.251 1.00 92.81 118 VAL A N 1
ATOM 916 C CA . VAL A 1 118 ? -9.700 -5.269 -9.979 1.00 92.81 118 VAL A CA 1
ATOM 917 C C . VAL A 1 118 ? -10.058 -6.564 -9.247 1.00 92.81 118 VAL A C 1
ATOM 919 O O . VAL A 1 118 ? -11.217 -6.768 -8.893 1.00 92.81 118 VAL A O 1
ATOM 922 N N . LYS A 1 119 ? -9.070 -7.421 -8.965 1.00 94.19 119 LYS A N 1
ATOM 923 C CA . LYS A 1 119 ? -9.291 -8.764 -8.395 1.00 94.19 119 LYS A CA 1
ATOM 924 C C . LYS A 1 119 ? -9.632 -8.741 -6.903 1.00 94.19 119 LYS A C 1
ATOM 926 O O . LYS A 1 119 ? -10.292 -9.655 -6.413 1.00 94.19 119 LYS A O 1
ATOM 931 N N . GLY A 1 120 ? -9.165 -7.727 -6.181 1.00 95.44 120 GLY A N 1
ATOM 932 C CA . GLY A 1 120 ? -9.213 -7.649 -4.725 1.00 95.44 120 GLY A CA 1
ATOM 933 C C . GLY A 1 120 ? -8.243 -8.625 -4.048 1.00 95.44 120 GLY A C 1
ATOM 934 O O . GLY A 1 120 ? -8.052 -9.763 -4.482 1.00 95.44 120 GLY A O 1
ATOM 935 N N . VAL A 1 121 ? -7.648 -8.187 -2.945 1.00 94.94 121 VAL A N 1
ATOM 936 C CA . VAL A 1 121 ? -6.819 -8.996 -2.049 1.00 94.94 121 VAL A CA 1
ATOM 937 C C . VAL A 1 121 ? -7.744 -9.736 -1.079 1.00 94.94 121 VAL A C 1
ATOM 939 O O . VAL A 1 121 ? -8.485 -9.072 -0.352 1.00 94.94 121 VAL A O 1
ATOM 942 N N . PRO A 1 122 ? -7.754 -11.080 -1.050 1.00 96.69 122 PRO A N 1
ATOM 943 C CA . PRO A 1 122 ? -8.561 -11.824 -0.087 1.00 96.69 122 PRO A CA 1
ATOM 944 C C . PRO A 1 122 ? -8.035 -11.581 1.328 1.00 96.69 122 PRO A C 1
ATOM 946 O O . PRO A 1 122 ? -6.844 -11.746 1.560 1.00 96.69 122 PRO A O 1
ATOM 949 N N . VAL A 1 123 ? -8.908 -11.216 2.265 1.00 96.88 123 VAL A N 1
ATOM 950 C CA . VAL A 1 123 ? -8.579 -10.995 3.677 1.00 96.88 123 VAL A CA 1
ATOM 951 C C . VAL A 1 123 ? -9.338 -12.008 4.525 1.00 96.88 123 VAL A C 1
ATOM 953 O O . VAL A 1 123 ? -10.562 -11.929 4.647 1.00 96.88 123 VAL A O 1
ATOM 956 N N . ALA A 1 124 ? -8.611 -12.961 5.114 1.00 94.38 124 ALA A N 1
ATOM 957 C CA . ALA A 1 124 ? -9.206 -14.103 5.811 1.00 94.38 124 ALA A CA 1
ATOM 958 C C . ALA A 1 124 ? -10.076 -13.666 6.999 1.00 94.38 124 ALA A C 1
ATOM 960 O O . ALA A 1 124 ? -11.210 -14.119 7.125 1.00 94.38 124 ALA A O 1
ATOM 961 N N . ALA A 1 125 ? -9.594 -12.704 7.794 1.00 93.88 125 ALA A N 1
ATOM 962 C CA . ALA A 1 125 ? -10.316 -12.148 8.942 1.00 93.88 125 ALA A CA 1
ATOM 963 C C . ALA A 1 125 ? -11.657 -11.478 8.581 1.00 93.88 125 ALA A C 1
ATOM 965 O O . ALA A 1 125 ? -12.491 -11.266 9.455 1.00 93.88 125 ALA A O 1
ATOM 966 N N . LEU A 1 126 ? -11.866 -11.129 7.306 1.00 96.56 126 LEU A N 1
ATOM 967 C CA . LEU A 1 126 ? -13.106 -10.525 6.818 1.00 96.56 126 LEU A CA 1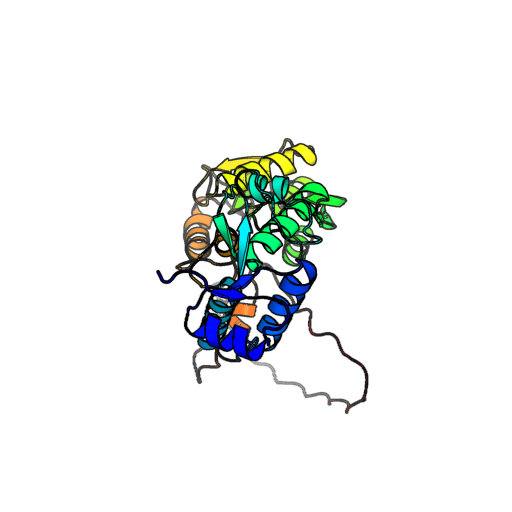
ATOM 968 C C . LEU A 1 126 ? -13.997 -11.515 6.060 1.00 96.56 126 LEU A C 1
ATOM 970 O O . LEU A 1 126 ? -15.136 -11.169 5.755 1.00 96.56 126 LEU A O 1
ATOM 974 N N . GLY A 1 127 ? -13.474 -12.686 5.676 1.00 96.25 127 GLY A N 1
ATOM 975 C CA . GLY A 1 127 ? -14.131 -13.563 4.701 1.00 96.25 127 GLY A CA 1
ATOM 976 C C . GLY A 1 127 ? -14.431 -12.857 3.369 1.00 96.25 127 GLY A C 1
ATOM 977 O O . GLY A 1 127 ? -15.374 -13.221 2.673 1.00 96.25 127 GLY A O 1
ATOM 978 N N . ALA A 1 128 ? -13.674 -11.808 3.031 1.00 97.19 128 ALA A N 1
ATOM 979 C CA . ALA A 1 128 ? -13.983 -10.890 1.937 1.00 97.19 128 ALA A CA 1
ATOM 980 C C . ALA A 1 128 ? -12.709 -10.384 1.248 1.00 97.19 128 ALA A C 1
ATOM 982 O O . ALA A 1 128 ? -11.596 -10.790 1.581 1.00 97.19 128 ALA A O 1
ATOM 983 N N . ARG A 1 129 ? -12.866 -9.498 0.261 1.00 97.94 129 ARG A N 1
ATOM 984 C CA . ARG A 1 129 ? -11.752 -8.903 -0.487 1.00 97.94 129 ARG A CA 1
ATOM 985 C C . ARG A 1 129 ? -11.633 -7.408 -0.217 1.00 97.94 129 ARG A C 1
ATOM 987 O O . ARG A 1 129 ? -12.640 -6.710 -0.151 1.00 97.94 129 ARG A O 1
ATOM 994 N N . ILE A 1 130 ? -10.395 -6.931 -0.127 1.00 97.75 130 ILE A N 1
ATOM 995 C CA . ILE A 1 130 ? -10.041 -5.509 -0.092 1.00 97.75 130 ILE A CA 1
ATOM 996 C C . ILE A 1 130 ? -9.440 -5.115 -1.439 1.00 97.75 130 ILE A C 1
ATOM 998 O O . ILE A 1 130 ? -8.565 -5.795 -1.965 1.00 97.75 130 ILE A O 1
ATOM 1002 N N . HIS A 1 131 ? -9.900 -4.008 -2.001 1.00 97.12 131 HIS A N 1
ATOM 1003 C CA . HIS A 1 131 ? -9.516 -3.488 -3.306 1.00 97.12 131 HIS A CA 1
ATOM 1004 C C . HIS A 1 131 ? -8.649 -2.231 -3.119 1.00 97.12 131 HIS A C 1
ATOM 1006 O O . HIS A 1 131 ? -9.197 -1.128 -3.045 1.00 97.12 131 HIS A O 1
ATOM 1012 N N . PRO A 1 132 ? -7.316 -2.370 -2.997 1.00 93.50 132 PRO A N 1
ATOM 1013 C CA . PRO A 1 132 ? -6.421 -1.237 -2.781 1.00 93.50 132 PRO A CA 1
ATOM 1014 C C . PRO A 1 132 ? -6.337 -0.351 -4.028 1.00 93.50 132 PRO A C 1
ATOM 1016 O O . PRO A 1 132 ? -6.296 -0.853 -5.151 1.00 93.50 132 PRO A O 1
ATOM 1019 N N . HIS A 1 133 ? -6.293 0.966 -3.836 1.00 90.44 133 HIS A N 1
ATOM 1020 C CA . HIS A 1 133 ? -5.952 1.927 -4.890 1.00 90.44 133 HIS A CA 1
ATOM 1021 C C . HIS A 1 133 ? -4.427 1.985 -5.090 1.00 90.44 133 HIS A C 1
ATOM 1023 O O . HIS A 1 133 ? -3.659 1.570 -4.218 1.00 90.44 133 HIS A O 1
ATOM 1029 N N . PHE A 1 134 ? -3.968 2.497 -6.238 1.00 85.06 134 PHE A N 1
ATOM 1030 C CA . PHE A 1 134 ? -2.538 2.729 -6.462 1.00 85.06 134 PHE A CA 1
ATOM 1031 C C . PHE A 1 134 ? -1.985 3.699 -5.405 1.00 85.06 134 PHE A C 1
ATOM 1033 O O . PHE A 1 134 ? -2.620 4.697 -5.078 1.00 85.06 134 PHE A O 1
ATOM 1040 N N . GLY A 1 135 ? -0.813 3.388 -4.846 1.00 81.50 135 GLY A N 1
ATOM 1041 C CA . GLY A 1 135 ? -0.184 4.196 -3.795 1.00 81.50 135 GLY A CA 1
ATOM 1042 C C . GLY A 1 135 ? -0.739 3.991 -2.379 1.00 81.50 135 GLY A C 1
ATOM 1043 O O . GLY A 1 135 ? -0.162 4.527 -1.441 1.00 81.50 135 GLY A O 1
ATOM 1044 N N . VAL A 1 136 ? -1.793 3.188 -2.189 1.00 88.06 136 VAL A N 1
ATOM 1045 C CA . VAL A 1 136 ? -2.313 2.825 -0.858 1.00 88.06 136 VAL A CA 1
ATOM 1046 C C . VAL A 1 136 ? -1.740 1.470 -0.430 1.00 88.06 136 VAL A C 1
ATOM 1048 O O . VAL A 1 136 ? -1.650 0.545 -1.242 1.00 88.06 136 VAL A O 1
ATOM 1051 N N . PHE A 1 137 ? -1.344 1.326 0.842 1.00 86.00 137 PHE A N 1
ATOM 1052 C CA . PHE A 1 137 ? -0.742 0.086 1.344 1.00 86.00 137 PHE A CA 1
ATOM 1053 C C . PHE A 1 137 ? -1.682 -1.114 1.169 1.00 86.00 137 PHE A C 1
ATOM 1055 O O . PHE A 1 137 ? -2.751 -1.196 1.774 1.00 86.00 137 PHE A O 1
ATOM 1062 N N . SER A 1 138 ? -1.260 -2.067 0.342 1.00 86.00 138 SER A N 1
ATOM 1063 C CA . SER A 1 138 ? -2.030 -3.272 0.051 1.00 86.00 138 SER A CA 1
ATOM 1064 C C . SER A 1 138 ? -1.864 -4.320 1.164 1.00 86.00 138 SER A C 1
ATOM 1066 O O . SER A 1 138 ? -0.723 -4.645 1.509 1.00 86.00 138 SER A O 1
ATOM 1068 N N . PRO A 1 139 ? -2.956 -4.915 1.691 1.00 87.81 139 PRO A N 1
ATOM 1069 C CA . PRO A 1 139 ? -2.914 -5.918 2.759 1.00 87.81 139 PRO A CA 1
ATOM 1070 C C . PRO A 1 139 ? -2.480 -7.312 2.254 1.00 87.81 139 PRO A C 1
ATOM 1072 O O . PRO A 1 139 ? -3.078 -8.329 2.598 1.00 87.81 139 PRO A O 1
ATOM 1075 N N . THR A 1 140 ? -1.455 -7.396 1.397 1.00 84.81 140 THR A N 1
ATOM 1076 C CA . THR A 1 140 ? -0.955 -8.678 0.855 1.00 84.81 140 THR A CA 1
ATOM 1077 C C . THR A 1 140 ? -0.260 -9.534 1.908 1.00 84.81 140 THR A C 1
ATOM 1079 O O . THR A 1 140 ? -0.258 -10.757 1.795 1.00 84.81 140 THR A O 1
ATOM 1082 N N . ARG A 1 141 ? 0.305 -8.907 2.947 1.00 82.25 141 ARG A N 1
ATOM 1083 C CA . ARG A 1 141 ? 0.719 -9.576 4.187 1.00 82.25 141 ARG A CA 1
ATOM 1084 C C . ARG A 1 141 ? -0.349 -9.330 5.240 1.00 82.25 141 ARG A C 1
ATOM 1086 O O . ARG A 1 141 ? -0.727 -8.184 5.439 1.00 82.25 141 ARG A O 1
ATOM 1093 N N . GLN A 1 142 ? -0.823 -10.378 5.904 1.00 84.81 142 GLN A N 1
ATOM 1094 C CA . GLN A 1 142 ? -1.994 -10.300 6.788 1.00 84.81 142 GLN A CA 1
ATOM 1095 C C . GLN A 1 142 ? -1.664 -10.507 8.266 1.00 84.81 142 GLN A C 1
ATOM 1097 O O . GLN A 1 142 ? -2.578 -10.638 9.075 1.00 84.81 142 GLN A O 1
ATOM 1102 N N . ASP A 1 143 ? -0.383 -10.504 8.640 1.00 87.88 143 ASP A N 1
ATOM 1103 C CA . ASP A 1 143 ? 0.038 -10.723 10.029 1.00 87.88 143 ASP A CA 1
ATOM 1104 C C . ASP A 1 143 ? -0.559 -9.653 10.956 1.00 87.88 143 ASP A C 1
ATOM 1106 O O . ASP A 1 143 ? -1.219 -9.978 11.937 1.00 87.88 143 ASP A O 1
ATOM 1110 N N . TYR A 1 144 ? -0.444 -8.373 10.582 1.00 88.50 144 TYR A N 1
ATOM 1111 C CA . TYR A 1 144 ? -1.018 -7.259 11.347 1.00 88.50 144 TYR A CA 1
ATOM 1112 C C . TYR A 1 144 ? -2.550 -7.310 11.427 1.00 88.50 144 TYR A C 1
ATOM 1114 O O . TYR A 1 144 ? -3.130 -7.040 12.476 1.00 88.50 144 TYR A O 1
ATOM 1122 N N . VAL A 1 145 ? -3.208 -7.710 10.335 1.00 92.81 145 VAL A N 1
ATOM 1123 C CA . VAL A 1 145 ? -4.665 -7.897 10.297 1.00 92.81 145 VAL A CA 1
ATOM 1124 C C . VAL A 1 145 ? -5.069 -9.013 11.257 1.00 92.81 145 VAL A C 1
ATOM 1126 O O . VAL A 1 145 ? -6.027 -8.868 12.009 1.00 92.81 145 VAL A O 1
ATOM 1129 N N . SER A 1 146 ? -4.310 -10.109 11.268 1.00 91.50 146 SER A N 1
ATOM 1130 C CA . SER A 1 146 ? -4.553 -11.262 12.134 1.00 91.50 146 SER A CA 1
ATOM 1131 C C . SER A 1 146 ? -4.356 -10.909 13.606 1.00 91.50 146 SER A C 1
ATOM 1133 O O . SER A 1 146 ? -5.162 -11.336 14.428 1.00 91.50 146 SER A O 1
ATOM 1135 N N . LEU A 1 147 ? -3.357 -10.090 13.948 1.00 91.75 147 LEU A N 1
ATOM 1136 C CA . LEU A 1 147 ? -3.173 -9.592 15.316 1.00 91.75 147 LEU A CA 1
ATOM 1137 C C . LEU A 1 147 ? -4.398 -8.820 15.798 1.00 91.75 147 LEU A C 1
ATOM 1139 O O . LEU A 1 147 ? -4.949 -9.140 16.847 1.00 91.75 147 LEU A O 1
ATOM 1143 N N . VAL A 1 148 ? -4.863 -7.850 15.008 1.00 94.62 148 VAL A N 1
ATOM 1144 C CA . VAL A 1 148 ? -6.046 -7.052 15.359 1.00 94.62 148 VAL A CA 1
ATOM 1145 C C . VAL A 1 148 ? -7.315 -7.904 15.357 1.00 94.62 148 VAL A C 1
ATOM 1147 O O . VAL A 1 148 ? -8.213 -7.642 16.147 1.00 94.62 148 VAL A O 1
ATOM 1150 N N . ALA A 1 149 ? -7.411 -8.937 14.519 1.00 95.38 149 ALA A N 1
ATOM 1151 C CA . ALA A 1 149 ? -8.569 -9.829 14.487 1.00 95.38 149 ALA A CA 1
ATOM 1152 C C . ALA A 1 149 ? -8.686 -10.722 15.737 1.00 95.38 149 ALA A C 1
ATOM 1154 O O . ALA A 1 149 ? -9.801 -10.989 16.183 1.00 95.38 149 ALA A O 1
ATOM 1155 N N . HIS A 1 150 ? -7.558 -11.156 16.310 1.00 94.12 150 HIS A N 1
ATOM 1156 C CA . HIS A 1 150 ? -7.526 -12.121 17.418 1.00 94.12 150 HIS A CA 1
ATOM 1157 C C . HIS A 1 150 ? -7.201 -11.506 18.787 1.00 94.12 150 HIS A C 1
ATOM 1159 O O . HIS A 1 150 ? -7.419 -12.163 19.803 1.00 94.12 150 HIS A O 1
ATOM 1165 N N . ALA A 1 151 ? -6.701 -10.267 18.850 1.00 93.62 151 ALA A N 1
ATOM 1166 C CA . ALA A 1 151 ? -6.479 -9.568 20.116 1.00 93.62 151 ALA A CA 1
ATOM 1167 C C . ALA A 1 151 ? -7.795 -9.477 20.913 1.00 93.62 151 ALA A C 1
ATOM 1169 O O . ALA A 1 151 ? -8.798 -9.090 20.310 1.00 93.62 151 ALA A O 1
ATOM 1170 N N . PRO A 1 152 ? -7.839 -9.806 22.219 1.00 93.19 152 PRO A N 1
ATOM 1171 C CA . PRO A 1 152 ? -9.061 -9.716 23.024 1.00 93.19 152 PRO A CA 1
ATOM 1172 C C . PRO A 1 152 ? -9.716 -8.339 22.874 1.00 93.19 152 PRO A C 1
ATOM 1174 O O . PRO A 1 152 ? -9.070 -7.331 23.134 1.00 93.19 152 PRO A O 1
ATOM 1177 N N . LEU A 1 153 ? -10.962 -8.286 22.390 1.00 91.62 153 LEU A N 1
ATOM 1178 C CA . LEU A 1 153 ? -11.657 -7.011 22.201 1.00 91.62 153 LEU A CA 1
ATOM 1179 C C . LEU A 1 153 ? -12.270 -6.585 23.539 1.00 91.62 153 LEU A C 1
ATOM 1181 O O . LEU A 1 153 ? -13.084 -7.349 24.068 1.00 91.62 153 LEU A O 1
ATOM 1185 N N . PRO A 1 154 ? -11.925 -5.407 24.084 1.00 88.00 154 PRO A N 1
ATOM 1186 C CA . PRO A 1 154 ? -12.656 -4.860 25.217 1.00 88.00 154 PRO A CA 1
ATOM 1187 C C . PRO A 1 154 ? -14.107 -4.553 24.825 1.00 88.00 154 PRO A C 1
ATOM 1189 O O . PRO A 1 154 ? -14.470 -4.527 23.648 1.00 88.00 154 PRO A O 1
ATOM 1192 N N . VAL A 1 155 ? -14.964 -4.303 25.814 1.00 88.75 155 VAL A N 1
ATOM 1193 C CA . VAL A 1 155 ? -16.316 -3.804 25.536 1.00 88.75 155 VAL A CA 1
ATOM 1194 C C . VAL A 1 155 ? -16.190 -2.374 25.020 1.00 88.75 155 VAL A C 1
ATOM 1196 O O . VAL A 1 155 ? -15.916 -1.456 25.787 1.00 88.75 155 VAL A O 1
ATOM 1199 N N . VAL A 1 156 ? -16.367 -2.198 23.713 1.00 92.62 156 VAL A N 1
ATOM 1200 C CA . VAL A 1 156 ? -16.176 -0.921 23.017 1.00 92.62 156 VAL A CA 1
ATOM 1201 C C . VAL A 1 156 ? -17.450 -0.526 22.280 1.00 92.62 156 VAL A C 1
ATOM 1203 O O . VAL A 1 156 ? -18.091 -1.352 21.630 1.00 92.62 156 VAL A O 1
ATOM 1206 N N . ARG A 1 157 ? -17.823 0.750 22.369 1.00 95.81 157 ARG A N 1
ATOM 1207 C CA . ARG A 1 157 ? -18.910 1.357 21.590 1.00 95.81 157 ARG A CA 1
ATOM 1208 C C . ARG A 1 157 ? -18.359 2.097 20.380 1.00 95.81 157 ARG A C 1
ATOM 1210 O O . ARG A 1 157 ? -18.928 1.985 19.296 1.00 95.81 157 ARG A O 1
ATOM 1217 N N . THR A 1 158 ? -17.236 2.788 20.560 1.00 98.06 158 THR A N 1
ATOM 1218 C CA . THR A 1 158 ? -16.592 3.575 19.505 1.00 98.06 158 THR A CA 1
ATOM 1219 C C . THR A 1 158 ? -15.124 3.188 19.372 1.00 98.06 158 THR A C 1
ATOM 1221 O O . THR A 1 158 ? -14.406 3.131 20.373 1.00 98.06 158 THR A O 1
ATOM 1224 N N . ALA A 1 159 ? -14.663 2.967 18.139 1.00 98.56 159 ALA A N 1
ATOM 1225 C CA . ALA A 1 159 ? -13.251 2.775 17.827 1.00 98.56 159 ALA A CA 1
ATOM 1226 C C . ALA A 1 159 ? -12.740 3.757 16.765 1.00 98.56 159 ALA A C 1
ATOM 1228 O O . ALA A 1 159 ? -13.460 4.087 15.822 1.00 98.56 159 ALA A O 1
ATOM 1229 N N . PHE A 1 160 ? -11.483 4.183 16.880 1.00 98.62 160 PHE A N 1
ATOM 1230 C CA . PHE A 1 160 ? -10.780 4.959 15.857 1.00 98.62 160 PHE A CA 1
ATOM 1231 C C . PHE A 1 160 ? -9.709 4.111 15.162 1.00 98.62 160 PHE A C 1
ATOM 1233 O O . PHE A 1 160 ? -8.944 3.432 15.839 1.00 98.62 160 PHE A O 1
ATOM 1240 N N . ASP A 1 161 ? -9.633 4.168 13.830 1.00 98.44 161 ASP A N 1
ATOM 1241 C CA . ASP A 1 161 ? -8.576 3.553 13.008 1.00 98.44 161 ASP A CA 1
ATOM 1242 C C . ASP A 1 161 ? -7.720 4.649 12.361 1.00 98.44 161 ASP A C 1
ATOM 1244 O O . ASP A 1 161 ? -8.161 5.311 11.419 1.00 98.44 161 ASP A O 1
ATOM 1248 N N . ILE A 1 162 ? -6.522 4.871 12.908 1.00 97.75 162 ILE A N 1
ATOM 1249 C CA . ILE A 1 162 ? -5.637 5.990 12.567 1.00 97.75 162 ILE A CA 1
ATOM 1250 C C . ILE A 1 162 ? -4.697 5.604 11.420 1.00 97.75 162 ILE A C 1
ATOM 1252 O O . ILE A 1 162 ? -3.881 4.692 11.558 1.00 97.75 162 ILE A O 1
ATOM 1256 N N . GLY A 1 163 ? -4.768 6.347 10.310 1.00 95.06 163 GLY A N 1
ATOM 1257 C CA . GLY A 1 163 ? -4.057 6.041 9.060 1.00 95.06 163 GLY A CA 1
ATOM 1258 C C . GLY A 1 163 ? -4.596 4.777 8.401 1.00 95.06 163 GLY A C 1
ATOM 1259 O O . GLY A 1 163 ? -3.860 3.829 8.126 1.00 95.06 163 GLY A O 1
ATOM 1260 N N . THR A 1 164 ? -5.911 4.760 8.197 1.00 97.00 164 THR A N 1
ATOM 1261 C CA . THR A 1 164 ? -6.683 3.579 7.810 1.00 97.00 164 THR A CA 1
ATOM 1262 C C . THR A 1 164 ? -6.270 2.976 6.462 1.00 97.00 164 THR A C 1
ATOM 1264 O O . THR A 1 164 ? -6.491 1.783 6.213 1.00 97.00 164 THR A O 1
ATOM 1267 N N . GLY A 1 165 ? -5.666 3.765 5.561 1.00 95.56 165 GLY A N 1
ATOM 1268 C CA . GLY A 1 165 ? -5.211 3.305 4.254 1.00 95.56 165 GLY A CA 1
ATOM 1269 C C . GLY A 1 165 ? -6.342 2.703 3.416 1.00 95.56 165 GLY A C 1
ATOM 1270 O O . GLY A 1 165 ? -7.121 3.401 2.776 1.00 95.56 165 GLY A O 1
ATOM 1271 N N . THR A 1 166 ? -6.426 1.371 3.393 1.00 97.06 166 THR A N 1
ATOM 1272 C CA . THR A 1 166 ? -7.478 0.642 2.662 1.00 97.06 166 THR A CA 1
ATOM 1273 C C . THR A 1 166 ? -8.789 0.484 3.430 1.00 97.06 166 THR A C 1
ATOM 1275 O O . THR A 1 166 ? -9.757 -0.006 2.847 1.00 97.06 166 THR A O 1
ATOM 1278 N N . GLY A 1 167 ? -8.846 0.851 4.713 1.00 97.94 167 GLY A N 1
ATOM 1279 C CA . GLY A 1 167 ? -10.004 0.566 5.565 1.00 97.94 167 GLY A CA 1
ATOM 1280 C C . GLY A 1 167 ? -9.994 -0.831 6.184 1.00 97.94 167 GLY A C 1
ATOM 1281 O O . GLY A 1 167 ? -10.991 -1.236 6.775 1.00 97.94 167 GLY A O 1
ATOM 1282 N N . VAL A 1 168 ? -8.916 -1.610 6.024 1.00 98.25 168 VAL A N 1
ATOM 1283 C CA . VAL A 1 168 ? -8.913 -3.035 6.402 1.00 98.25 168 VAL A CA 1
ATOM 1284 C C . VAL A 1 168 ? -9.065 -3.255 7.908 1.00 98.25 168 VAL A C 1
ATOM 1286 O O . VAL A 1 168 ? -9.812 -4.147 8.304 1.00 98.25 168 VAL A O 1
ATOM 1289 N N . LEU A 1 169 ? -8.414 -2.448 8.754 1.00 98.19 169 LEU A N 1
ATOM 1290 C CA . LEU A 1 169 ? -8.526 -2.593 10.209 1.00 98.19 169 LEU A CA 1
ATOM 1291 C C . LEU A 1 169 ? -9.869 -2.074 10.715 1.00 98.19 169 LEU A C 1
ATOM 1293 O O . LEU A 1 169 ? -10.528 -2.779 11.477 1.00 98.19 169 LEU A O 1
ATOM 1297 N N . ALA A 1 170 ? -10.331 -0.927 10.212 1.00 98.62 170 ALA A N 1
ATOM 1298 C CA . ALA A 1 170 ? -11.689 -0.454 10.459 1.00 98.62 170 ALA A CA 1
ATOM 1299 C C . ALA A 1 170 ? -12.752 -1.509 10.102 1.00 98.62 170 ALA A C 1
ATOM 1301 O O . ALA A 1 170 ? -13.674 -1.758 10.879 1.00 98.62 170 ALA A O 1
ATOM 1302 N N . ALA A 1 171 ? -12.595 -2.186 8.959 1.00 98.69 171 ALA A N 1
ATOM 1303 C CA . ALA A 1 171 ? -13.490 -3.259 8.545 1.00 98.69 171 ALA A CA 1
ATOM 1304 C C . ALA A 1 171 ? -13.424 -4.478 9.476 1.00 98.69 171 ALA A C 1
ATOM 1306 O O . ALA A 1 171 ? -14.461 -5.072 9.772 1.00 98.69 171 ALA A O 1
ATOM 1307 N N . VAL A 1 172 ? -12.228 -4.844 9.956 1.00 98.31 172 VAL A N 1
ATOM 1308 C CA . VAL A 1 172 ? -12.064 -5.931 10.932 1.00 98.31 172 VAL A CA 1
ATOM 1309 C C . VAL A 1 172 ? -12.778 -5.578 12.229 1.00 98.31 172 VAL A C 1
ATOM 1311 O O . VAL A 1 172 ? -13.592 -6.370 12.689 1.00 98.31 172 VAL A O 1
ATOM 1314 N N . LEU A 1 173 ? -12.553 -4.388 12.788 1.00 98.38 173 LEU A N 1
ATOM 1315 C CA . LEU A 1 173 ? -13.226 -3.945 14.012 1.00 98.38 173 LEU A CA 1
ATOM 1316 C C . LEU A 1 173 ? -14.754 -3.961 13.857 1.00 98.38 173 LEU A C 1
ATOM 1318 O O . LEU A 1 173 ? -15.456 -4.533 14.689 1.00 98.38 173 LEU A O 1
ATOM 1322 N N . ALA A 1 174 ? -15.272 -3.445 12.742 1.00 98.19 174 ALA A N 1
ATOM 1323 C CA . ALA A 1 174 ? -16.702 -3.478 12.446 1.00 98.19 174 ALA A CA 1
ATOM 1324 C C . ALA A 1 174 ? -17.263 -4.913 12.374 1.00 98.19 174 ALA A C 1
ATOM 1326 O O . ALA A 1 174 ? -18.331 -5.187 12.919 1.00 98.19 174 ALA A O 1
ATOM 1327 N N . ARG A 1 175 ? -16.536 -5.858 11.756 1.00 97.56 175 ARG A N 1
ATOM 1328 C CA . ARG A 1 175 ? -16.923 -7.283 11.697 1.00 97.56 175 ARG A CA 1
ATOM 1329 C C . ARG A 1 175 ? -16.845 -7.991 13.046 1.00 97.56 175 ARG A C 1
ATOM 1331 O O . ARG A 1 175 ? -17.578 -8.950 13.259 1.00 97.56 175 ARG A O 1
ATOM 1338 N N . ARG A 1 176 ? -15.999 -7.507 13.955 1.00 96.44 176 ARG A N 1
ATOM 1339 C CA . ARG A 1 176 ? -15.912 -7.987 15.341 1.00 96.44 176 ARG A CA 1
ATOM 1340 C C . ARG A 1 176 ? -17.016 -7.431 16.247 1.00 96.44 176 ARG A C 1
ATOM 1342 O O . ARG A 1 176 ? -17.040 -7.767 17.425 1.00 96.44 176 ARG A O 1
ATOM 1349 N N . GLY A 1 177 ? -17.927 -6.618 15.706 1.00 96.38 177 GLY A N 1
ATOM 1350 C CA . GLY A 1 177 ? -19.105 -6.121 16.413 1.00 96.38 177 GLY A CA 1
ATOM 1351 C C . GLY A 1 177 ? -18.955 -4.725 17.012 1.00 96.38 177 GLY A C 1
ATOM 1352 O O . GLY A 1 177 ? -19.832 -4.322 17.768 1.00 96.38 177 GLY A O 1
ATOM 1353 N N . VAL A 1 178 ? -17.891 -3.977 16.685 1.00 98.00 178 VAL A N 1
ATOM 1354 C CA . VAL A 1 178 ? -17.761 -2.581 17.134 1.00 98.00 178 VAL A CA 1
ATOM 1355 C C . VAL A 1 178 ? -18.886 -1.730 16.513 1.00 98.00 178 VAL A C 1
ATOM 1357 O O . VAL A 1 178 ? -18.958 -1.661 15.280 1.00 98.00 178 VAL A O 1
ATOM 1360 N N . PRO A 1 179 ? -19.752 -1.085 17.323 1.00 97.81 179 PRO A N 1
ATOM 1361 C CA . PRO A 1 179 ? -20.929 -0.370 16.822 1.00 97.81 179 PRO A CA 1
ATOM 1362 C C . PRO A 1 179 ? -20.634 0.898 16.023 1.00 97.81 179 PRO A C 1
ATOM 1364 O O . PRO A 1 179 ? -21.389 1.207 15.110 1.00 97.81 179 PRO A O 1
ATOM 1367 N N . GLU A 1 180 ? -19.574 1.638 16.354 1.00 98.44 180 GLU A N 1
ATOM 1368 C CA . GLU A 1 180 ? -19.139 2.821 15.606 1.00 98.44 180 GLU A CA 1
ATOM 1369 C C . GLU A 1 180 ? -17.629 2.765 15.370 1.00 98.44 180 GLU A C 1
ATOM 1371 O O . GLU A 1 180 ? -16.843 2.664 16.312 1.00 98.44 180 GLU A O 1
ATOM 1376 N N . VAL A 1 181 ? -17.209 2.874 14.109 1.00 98.75 181 VAL A N 1
ATOM 1377 C CA . VAL A 1 181 ? -15.789 2.968 13.757 1.00 98.75 181 VAL A CA 1
ATOM 1378 C C . VAL A 1 181 ? -15.546 4.243 12.963 1.00 98.75 181 VAL A C 1
ATOM 1380 O O . VAL A 1 181 ? -16.158 4.450 11.916 1.00 98.75 181 VAL A O 1
ATOM 1383 N N . VAL A 1 182 ? -14.624 5.087 13.424 1.00 98.75 182 VAL A N 1
ATOM 1384 C CA . VAL A 1 182 ? -14.159 6.260 12.673 1.00 98.75 182 VAL A CA 1
ATOM 1385 C C . VAL A 1 182 ? -12.759 5.987 12.150 1.00 98.75 182 VAL A C 1
ATOM 1387 O O . VAL A 1 182 ? -11.806 5.859 12.910 1.00 98.75 182 VAL A O 1
ATOM 1390 N N . ALA A 1 183 ? -12.637 5.894 10.837 1.00 98.69 183 ALA A N 1
ATOM 1391 C CA . ALA A 1 183 ? -11.385 5.637 10.152 1.00 98.69 183 ALA A CA 1
ATOM 1392 C C . ALA A 1 183 ? -10.835 6.944 9.578 1.00 98.69 183 ALA A C 1
ATOM 1394 O O . ALA A 1 183 ? -11.556 7.655 8.872 1.00 98.69 183 ALA A O 1
ATOM 1395 N N . THR A 1 184 ? -9.578 7.268 9.866 1.00 98.50 184 THR A N 1
ATOM 1396 C CA . THR A 1 184 ? -8.947 8.515 9.426 1.00 98.50 184 THR A CA 1
ATOM 1397 C C . THR A 1 184 ? -7.729 8.262 8.563 1.00 98.50 184 THR A C 1
ATOM 1399 O O . THR A 1 184 ? -6.962 7.331 8.796 1.00 98.50 184 THR A O 1
ATOM 1402 N N . ASP A 1 185 ? -7.524 9.109 7.563 1.00 97.12 185 ASP A N 1
ATOM 1403 C CA . ASP A 1 185 ? -6.268 9.182 6.820 1.00 97.12 185 ASP A CA 1
ATOM 1404 C C . ASP A 1 185 ? -6.027 10.623 6.358 1.00 97.12 185 ASP A C 1
ATOM 1406 O O . ASP A 1 185 ? -6.982 11.366 6.128 1.00 97.12 185 ASP A O 1
ATOM 1410 N N . ILE A 1 186 ? -4.759 11.011 6.217 1.00 94.31 186 ILE A N 1
ATOM 1411 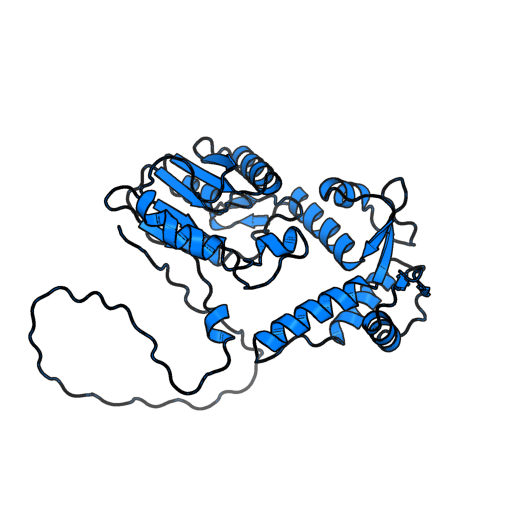C CA . ILE A 1 186 ? -4.373 12.328 5.692 1.00 94.31 186 ILE A CA 1
ATOM 1412 C C . ILE A 1 186 ? -4.383 12.345 4.160 1.00 94.31 186 ILE A C 1
ATOM 1414 O O . ILE A 1 186 ? -4.448 13.406 3.551 1.00 94.31 186 ILE A O 1
ATOM 1418 N N . SER A 1 187 ? -4.279 11.175 3.521 1.00 92.69 187 SER A N 1
ATOM 1419 C CA . SER A 1 187 ? -4.248 11.051 2.068 1.00 92.69 187 SER A CA 1
ATOM 1420 C C . SER A 1 187 ? -5.669 10.985 1.500 1.00 92.69 187 SER A C 1
ATOM 1422 O O . SER A 1 187 ? -6.374 9.999 1.748 1.00 92.69 187 SER A O 1
ATOM 1424 N N . PRO A 1 188 ? -6.082 11.939 0.642 1.00 94.69 188 PRO A N 1
ATOM 1425 C CA . PRO A 1 188 ? -7.386 11.879 -0.020 1.00 94.69 188 PRO A CA 1
ATOM 1426 C C . PRO A 1 188 ? -7.583 10.586 -0.830 1.00 94.69 188 PRO A C 1
ATOM 1428 O O . PRO A 1 188 ? -8.686 10.038 -0.888 1.00 94.69 188 PRO A O 1
ATOM 1431 N N . ALA A 1 189 ? -6.504 10.045 -1.412 1.00 90.81 189 ALA A N 1
ATOM 1432 C CA . ALA A 1 189 ? -6.535 8.776 -2.140 1.00 90.81 189 ALA A CA 1
ATOM 1433 C C . ALA A 1 189 ? -6.805 7.576 -1.213 1.00 90.81 189 ALA A C 1
ATOM 1435 O O . ALA A 1 189 ? -7.572 6.679 -1.570 1.00 90.81 189 ALA A O 1
ATOM 1436 N N . ALA A 1 190 ? -6.230 7.568 -0.005 1.00 95.00 190 ALA A N 1
ATOM 1437 C CA . ALA A 1 190 ? -6.515 6.545 1.002 1.00 95.00 190 ALA A CA 1
ATOM 1438 C C . ALA A 1 190 ? -7.955 6.658 1.521 1.00 95.00 190 ALA A C 1
ATOM 1440 O O . ALA A 1 190 ? -8.670 5.660 1.568 1.00 95.00 190 ALA A O 1
ATOM 1441 N N . VAL A 1 191 ? -8.435 7.874 1.796 1.00 98.19 191 VAL A N 1
ATOM 1442 C CA . VAL A 1 191 ? -9.832 8.121 2.189 1.00 98.19 191 VAL A CA 1
ATOM 1443 C C . VAL A 1 191 ? -10.805 7.598 1.128 1.00 98.19 191 VAL A C 1
ATOM 1445 O O . VAL A 1 191 ? -11.754 6.881 1.457 1.00 98.19 191 VAL A O 1
ATOM 1448 N N . ALA A 1 192 ? -10.567 7.897 -0.153 1.00 97.19 192 ALA A N 1
ATOM 1449 C CA . ALA A 1 192 ? -11.381 7.381 -1.254 1.00 97.19 192 ALA A CA 1
ATOM 1450 C C . ALA A 1 192 ? -11.342 5.842 -1.328 1.00 97.19 192 ALA A C 1
ATOM 1452 O O . ALA A 1 192 ? -12.389 5.199 -1.456 1.00 97.19 192 ALA A O 1
ATOM 1453 N N . CYS A 1 193 ? -10.153 5.248 -1.184 1.00 96.94 193 CYS A N 1
ATOM 1454 C CA . CYS A 1 193 ? -9.956 3.801 -1.159 1.00 96.94 193 CYS A CA 1
ATOM 1455 C C . CYS A 1 193 ? -10.720 3.130 -0.006 1.00 96.94 193 CYS A C 1
ATOM 1457 O O . CYS A 1 193 ? -11.444 2.153 -0.223 1.00 96.94 193 CYS A O 1
ATOM 1459 N N . ALA A 1 194 ? -10.593 3.646 1.215 1.00 98.50 194 ALA A N 1
ATOM 1460 C CA . ALA A 1 194 ? -11.266 3.116 2.395 1.00 98.50 194 ALA A CA 1
ATOM 1461 C C . ALA A 1 194 ? -12.792 3.236 2.283 1.00 98.50 194 ALA A C 1
ATOM 1463 O O . ALA A 1 194 ? -13.493 2.250 2.512 1.00 98.50 194 ALA A O 1
ATOM 1464 N N . ARG A 1 195 ? -13.319 4.387 1.832 1.00 98.69 195 ARG A N 1
ATOM 1465 C CA . ARG A 1 195 ? -14.765 4.575 1.590 1.00 98.69 195 ARG A CA 1
ATOM 1466 C C . ARG A 1 195 ? -15.320 3.545 0.619 1.00 98.69 195 ARG A C 1
ATOM 1468 O O . ARG A 1 195 ? -16.390 2.981 0.845 1.00 98.69 195 ARG A O 1
ATOM 1475 N N . GLU A 1 196 ? -14.597 3.281 -0.464 1.00 98.25 196 GLU A N 1
ATOM 1476 C CA . GLU A 1 196 ? -15.039 2.313 -1.456 1.00 98.25 196 GLU A CA 1
ATOM 1477 C C . GLU A 1 196 ? -15.064 0.883 -0.903 1.00 98.25 196 GLU A C 1
ATOM 1479 O O . GLU A 1 196 ? -16.023 0.151 -1.153 1.00 98.25 196 GLU A O 1
ATOM 1484 N N . ASN A 1 197 ? -14.045 0.491 -0.136 1.00 98.62 197 ASN A N 1
ATOM 1485 C CA . ASN A 1 197 ? -13.986 -0.828 0.493 1.00 98.62 197 ASN A CA 1
ATOM 1486 C C . ASN A 1 197 ? -15.081 -1.006 1.548 1.00 98.62 197 ASN A C 1
ATOM 1488 O O . ASN A 1 197 ? -15.807 -1.996 1.507 1.00 98.62 197 ASN A O 1
ATOM 1492 N N . VAL A 1 198 ? -15.269 -0.022 2.426 1.00 98.50 198 VAL A N 1
ATOM 1493 C CA . VAL A 1 198 ? -16.351 -0.001 3.422 1.00 98.50 198 VAL A CA 1
ATOM 1494 C C . VAL A 1 198 ? -17.719 -0.167 2.756 1.00 98.50 198 VAL A C 1
ATOM 1496 O O . VAL A 1 198 ? -18.507 -1.024 3.162 1.00 98.50 198 VAL A O 1
ATOM 1499 N N . ARG A 1 199 ? -17.973 0.580 1.674 1.00 98.44 199 ARG A N 1
ATOM 1500 C CA . ARG A 1 199 ? -19.211 0.475 0.892 1.00 98.44 199 ARG A CA 1
ATOM 1501 C C . ARG A 1 199 ? -19.379 -0.909 0.259 1.00 98.44 199 ARG A C 1
ATOM 1503 O O . ARG A 1 199 ? -20.465 -1.471 0.330 1.00 98.44 199 ARG A O 1
ATOM 1510 N N . ARG A 1 200 ? -18.324 -1.473 -0.345 1.00 98.12 200 ARG A N 1
ATOM 1511 C CA . ARG A 1 200 ? -18.342 -2.830 -0.935 1.00 98.12 200 ARG A CA 1
ATOM 1512 C C . ARG A 1 200 ? -18.646 -3.911 0.102 1.00 98.12 200 ARG A C 1
ATOM 1514 O O . ARG A 1 200 ? -19.280 -4.904 -0.233 1.00 98.12 200 ARG A O 1
ATOM 1521 N N . LEU A 1 201 ? -18.197 -3.717 1.339 1.00 98.38 201 LEU A N 1
ATOM 1522 C CA . LEU A 1 201 ? -18.396 -4.655 2.442 1.00 98.38 201 LEU A CA 1
ATOM 1523 C C . LEU A 1 201 ? -19.735 -4.471 3.175 1.00 98.38 201 LEU A C 1
ATOM 1525 O O . LEU A 1 201 ? -20.034 -5.279 4.056 1.00 98.38 201 LEU A O 1
ATOM 1529 N N . GLY A 1 202 ? -20.518 -3.439 2.834 1.00 98.25 202 GLY A N 1
ATOM 1530 C CA . GLY A 1 202 ? -21.798 -3.134 3.481 1.00 98.25 202 GLY A CA 1
ATOM 1531 C C . GLY A 1 202 ? -21.660 -2.662 4.932 1.00 98.25 202 GLY A C 1
ATOM 1532 O O . GLY A 1 202 ? -22.555 -2.898 5.736 1.00 98.25 202 GLY A O 1
ATOM 1533 N N . LEU A 1 203 ? -20.533 -2.039 5.289 1.00 98.31 203 LEU A N 1
ATOM 1534 C CA . LEU A 1 203 ? -20.213 -1.663 6.670 1.00 98.31 203 LEU A CA 1
ATOM 1535 C C . LEU A 1 203 ? -20.658 -0.227 6.980 1.00 98.31 203 LEU A C 1
ATOM 1537 O O . LEU A 1 203 ? -19.835 0.676 7.109 1.00 98.31 203 LEU A O 1
ATOM 1541 N N . ALA A 1 204 ? -21.970 -0.010 7.080 1.00 96.94 204 ALA A N 1
ATOM 1542 C CA . ALA A 1 204 ? -22.561 1.315 7.307 1.00 96.94 204 ALA A CA 1
ATOM 1543 C C . ALA A 1 204 ? -22.106 1.991 8.616 1.00 96.94 204 ALA A C 1
ATOM 1545 O O . ALA A 1 204 ? -22.151 3.213 8.725 1.00 96.94 204 ALA A O 1
ATOM 1546 N N . GLN A 1 205 ? -21.636 1.210 9.590 1.00 97.75 205 GLN A N 1
ATOM 1547 C CA . GLN A 1 205 ? -21.114 1.704 10.862 1.00 97.75 205 GLN A CA 1
ATOM 1548 C C . GLN A 1 205 ? -19.696 2.293 10.792 1.00 97.75 205 GLN A C 1
ATOM 1550 O O . GLN A 1 205 ? -19.209 2.843 11.781 1.00 97.75 205 GLN A O 1
ATOM 1555 N N . VAL A 1 206 ? -19.006 2.158 9.653 1.00 98.69 206 VAL A N 1
ATOM 1556 C CA . VAL A 1 206 ? -17.659 2.706 9.466 1.00 98.69 206 VAL A CA 1
ATOM 1557 C C . VAL A 1 206 ? -17.749 4.059 8.764 1.00 98.69 206 VAL A C 1
ATOM 1559 O O . VAL A 1 206 ? -18.097 4.148 7.586 1.00 98.69 206 VAL A O 1
ATOM 1562 N N . ARG A 1 207 ? -17.370 5.129 9.466 1.00 98.50 207 ARG A N 1
ATOM 1563 C CA . ARG A 1 207 ? -17.254 6.484 8.918 1.00 98.50 207 ARG A CA 1
ATOM 1564 C C . ARG A 1 207 ? -15.800 6.773 8.563 1.00 98.50 207 ARG A C 1
ATOM 1566 O O . ARG A 1 207 ? -14.940 6.755 9.434 1.00 98.50 207 ARG A O 1
ATOM 1573 N N . VAL A 1 208 ? -15.526 7.084 7.296 1.00 98.69 208 VAL A N 1
ATOM 1574 C CA . VAL A 1 208 ? -14.170 7.423 6.828 1.00 98.69 208 VAL A CA 1
ATOM 1575 C C . VAL A 1 208 ? -14.028 8.934 6.637 1.00 98.69 208 VAL A C 1
ATOM 1577 O O . VAL A 1 208 ? -14.771 9.540 5.851 1.00 98.69 208 VAL A O 1
ATOM 1580 N N . VAL A 1 209 ? -13.056 9.530 7.323 1.00 97.88 209 VAL A N 1
ATOM 1581 C CA . VAL A 1 209 ? -12.832 10.979 7.406 1.00 97.88 209 VAL A CA 1
ATOM 1582 C C . VAL A 1 209 ? -11.405 11.315 6.975 1.00 97.88 209 VAL A C 1
ATOM 1584 O O . VAL A 1 209 ? -10.461 10.623 7.344 1.00 97.88 209 VAL A O 1
ATOM 1587 N N . GLU A 1 210 ? -11.246 12.383 6.198 1.00 98.00 210 GLU A N 1
ATOM 1588 C CA . GLU A 1 210 ? -9.924 12.964 5.955 1.00 98.00 210 GLU A CA 1
ATOM 1589 C C . GLU A 1 210 ? -9.514 13.769 7.187 1.00 98.00 210 GLU A C 1
ATOM 1591 O O . GLU A 1 210 ? -10.212 14.709 7.570 1.00 98.00 210 GLU A O 1
ATOM 1596 N N . ALA A 1 211 ? -8.436 13.361 7.850 1.00 96.12 211 ALA A N 1
ATOM 1597 C CA . ALA A 1 211 ? -7.974 14.001 9.073 1.00 96.12 211 ALA A CA 1
ATOM 1598 C C . ALA A 1 211 ? -6.481 13.770 9.293 1.00 96.12 211 ALA A C 1
ATOM 1600 O O . ALA A 1 211 ? -5.920 12.734 8.927 1.00 96.12 211 ALA A O 1
ATOM 1601 N N . ASP A 1 212 ? -5.848 14.725 9.970 1.00 94.44 212 ASP A N 1
ATOM 1602 C CA . ASP A 1 212 ? -4.490 14.553 10.454 1.00 94.44 212 ASP A CA 1
ATOM 1603 C C . ASP A 1 212 ? -4.483 13.748 11.760 1.00 94.44 212 ASP A C 1
ATOM 1605 O O . ASP A 1 212 ? -4.692 14.282 12.849 1.00 94.44 212 ASP A O 1
ATOM 1609 N N . LEU A 1 213 ? -4.234 12.444 11.627 1.00 94.31 213 LEU A N 1
ATOM 1610 C CA . LEU A 1 213 ? -4.249 11.454 12.703 1.00 94.31 213 LEU A CA 1
ATOM 1611 C C . LEU A 1 213 ? -5.634 11.274 13.330 1.00 94.31 213 LEU A C 1
ATOM 1613 O O . LEU A 1 213 ? -6.335 10.339 12.963 1.00 94.31 213 LEU A O 1
ATOM 1617 N N . PHE A 1 214 ? -6.036 12.117 14.276 1.00 96.94 214 PHE A N 1
ATOM 1618 C CA . PHE A 1 214 ? -7.214 11.866 15.106 1.00 96.94 214 PHE A CA 1
ATOM 1619 C C . PHE A 1 214 ? -8.444 12.640 14.615 1.00 96.94 214 PHE A C 1
ATOM 1621 O O . PHE A 1 214 ? -8.327 13.812 14.253 1.00 96.94 214 PHE A O 1
ATOM 1628 N N . PRO A 1 215 ? -9.639 12.023 14.621 1.00 96.50 215 PRO A N 1
ATOM 1629 C CA . PRO A 1 215 ? -10.885 12.762 14.477 1.00 96.50 215 PRO A CA 1
ATOM 1630 C C . PRO A 1 215 ? -11.231 13.480 15.792 1.00 96.50 215 PRO A C 1
ATOM 1632 O O . PRO A 1 215 ? -10.658 13.201 16.845 1.00 96.50 215 PRO A O 1
ATOM 1635 N N . ALA A 1 216 ? -12.221 14.373 15.754 1.00 94.06 216 ALA A N 1
ATOM 1636 C CA . ALA A 1 216 ? -12.768 14.955 16.976 1.00 94.06 216 ALA A CA 1
ATOM 1637 C C . ALA A 1 216 ? -13.426 13.882 17.869 1.00 94.06 216 ALA A C 1
ATOM 1639 O O . ALA A 1 216 ? -14.070 12.956 17.373 1.00 94.06 216 ALA A O 1
ATOM 1640 N N . GLY A 1 217 ? -13.323 14.059 19.190 1.00 95.44 217 GLY A N 1
ATOM 1641 C CA . GLY A 1 217 ? -13.979 13.209 20.186 1.00 95.44 217 GLY A CA 1
ATOM 1642 C C . GLY A 1 217 ? -13.050 12.192 20.847 1.00 95.44 217 GLY A C 1
ATOM 1643 O O . GLY A 1 217 ? -11.828 12.324 20.821 1.00 95.44 217 GLY A O 1
ATOM 1644 N N . ARG A 1 218 ? -13.652 11.194 21.498 1.00 97.38 218 ARG A N 1
ATOM 1645 C CA . ARG A 1 218 ? -12.953 10.121 22.213 1.00 97.38 218 ARG A CA 1
ATOM 1646 C C . ARG A 1 218 ? -13.532 8.764 21.823 1.00 97.38 218 ARG A C 1
ATOM 1648 O O . ARG A 1 218 ? -14.723 8.676 21.535 1.00 97.38 218 ARG A O 1
ATOM 1655 N N . ALA A 1 219 ? -12.698 7.732 21.851 1.00 97.62 219 ALA A N 1
ATOM 1656 C CA . ALA A 1 219 ? -13.066 6.354 21.555 1.00 97.62 219 ALA A CA 1
ATOM 1657 C C . ALA A 1 219 ? -12.655 5.417 22.695 1.00 97.62 219 ALA A C 1
ATOM 1659 O O . ALA A 1 219 ? -11.698 5.687 23.421 1.00 97.62 219 ALA A O 1
ATOM 1660 N N . ASP A 1 220 ? -13.365 4.300 22.827 1.00 97.88 220 ASP A N 1
ATOM 1661 C CA . ASP A 1 220 ? -13.010 3.236 23.770 1.00 97.88 220 ASP A CA 1
ATOM 1662 C C . ASP A 1 220 ? -11.796 2.437 23.260 1.00 97.88 220 ASP A C 1
ATOM 1664 O O . ASP A 1 220 ? -11.046 1.861 24.043 1.00 97.88 220 ASP A O 1
ATOM 1668 N N . LEU A 1 221 ? -11.580 2.432 21.940 1.00 98.12 221 LEU A N 1
ATOM 1669 C CA . LEU A 1 221 ? -10.428 1.811 21.294 1.00 98.12 221 LEU A CA 1
ATOM 1670 C C . LEU A 1 221 ? -9.841 2.725 20.219 1.00 98.12 221 LEU A C 1
ATOM 1672 O O . LEU A 1 221 ? -10.554 3.218 19.352 1.00 98.12 221 LEU A O 1
ATOM 1676 N N . VAL A 1 222 ? -8.526 2.903 20.212 1.00 98.00 222 VAL A N 1
ATOM 1677 C CA . VAL A 1 222 ? -7.814 3.570 19.115 1.00 98.00 222 VAL A CA 1
ATOM 1678 C C . VAL A 1 222 ? -6.778 2.600 18.562 1.00 98.00 222 VAL A C 1
ATOM 1680 O O . VAL A 1 222 ? -5.835 2.246 19.262 1.00 98.00 222 VAL A O 1
ATOM 1683 N N . VAL A 1 223 ? -6.923 2.181 17.306 1.00 96.94 223 VAL A N 1
ATOM 1684 C CA . VAL A 1 223 ? -5.962 1.320 16.613 1.00 96.94 223 VAL A CA 1
ATOM 1685 C C . VAL A 1 223 ? -5.114 2.133 15.638 1.00 96.94 223 VAL A C 1
ATOM 1687 O O . VAL A 1 223 ? -5.600 3.047 14.975 1.00 96.94 223 VAL A O 1
ATOM 1690 N N . CYS A 1 224 ? -3.829 1.808 15.555 1.00 94.38 224 CYS A N 1
ATOM 1691 C CA . CYS A 1 224 ? -2.909 2.395 14.595 1.00 94.38 224 CYS A CA 1
ATOM 1692 C C . CYS A 1 224 ? -1.917 1.347 14.093 1.00 94.38 224 CYS A C 1
ATOM 1694 O O . CYS A 1 224 ? -1.343 0.571 14.864 1.00 94.38 224 CYS A O 1
ATOM 1696 N N . ASN A 1 225 ? -1.708 1.351 12.781 1.00 91.06 225 ASN A N 1
ATOM 1697 C CA . ASN A 1 225 ? -0.761 0.492 12.085 1.00 91.06 225 ASN A CA 1
ATOM 1698 C C . ASN A 1 225 ? 0.199 1.371 11.276 1.00 91.06 225 ASN A C 1
ATOM 1700 O O . ASN A 1 225 ? 0.031 1.495 10.060 1.00 91.06 225 ASN A O 1
ATOM 1704 N N . PRO A 1 226 ? 1.142 2.052 11.951 1.00 83.62 226 PRO A N 1
ATOM 1705 C CA . PRO A 1 226 ? 1.945 3.085 11.328 1.00 83.62 226 PRO A CA 1
ATOM 1706 C C . PRO A 1 226 ? 2.912 2.483 10.296 1.00 83.62 226 PRO A C 1
ATOM 1708 O O . PRO A 1 226 ? 3.263 1.302 10.372 1.00 83.62 226 PRO A O 1
ATOM 1711 N N . PRO A 1 227 ? 3.404 3.290 9.345 1.00 73.44 227 PRO A N 1
ATOM 1712 C CA . PRO A 1 227 ? 4.466 2.869 8.450 1.00 73.44 227 PRO A CA 1
ATOM 1713 C C . PRO A 1 227 ? 5.720 2.466 9.244 1.00 73.44 227 PRO A C 1
ATOM 1715 O O . PRO A 1 227 ? 6.151 3.137 10.181 1.00 73.44 227 PRO A O 1
ATOM 1718 N N . TRP A 1 228 ? 6.308 1.332 8.867 1.00 62.03 228 TRP A N 1
ATOM 1719 C CA . TRP A 1 228 ? 7.272 0.591 9.689 1.00 62.03 228 TRP A CA 1
ATOM 1720 C C . TRP A 1 228 ? 8.735 0.979 9.486 1.00 62.03 228 TRP A C 1
ATOM 1722 O O . TRP A 1 228 ? 9.594 0.586 10.277 1.00 62.03 228 TRP A O 1
ATOM 1732 N N . LEU A 1 229 ? 9.062 1.659 8.383 1.00 44.06 229 LEU A N 1
ATOM 1733 C CA . LEU A 1 229 ? 10.448 1.933 8.011 1.00 44.06 229 LEU A CA 1
ATOM 1734 C C . LEU A 1 229 ? 10.793 3.418 8.219 1.00 44.06 229 LEU A C 1
ATOM 1736 O O . LEU A 1 229 ? 10.188 4.283 7.595 1.00 44.06 229 LEU A O 1
ATOM 1740 N N . PRO A 1 230 ? 11.820 3.774 9.009 1.00 35.09 230 PRO A N 1
ATOM 1741 C CA . PRO A 1 230 ? 12.287 5.155 9.046 1.00 35.09 230 PRO A CA 1
ATOM 1742 C C . PRO A 1 230 ? 13.009 5.497 7.732 1.00 35.09 230 PRO A C 1
ATOM 1744 O O . PRO A 1 230 ? 14.056 4.922 7.408 1.00 35.09 230 PRO A O 1
ATOM 1747 N N . GLY A 1 231 ? 12.481 6.453 6.968 1.00 40.62 231 GLY A N 1
ATOM 1748 C CA . GLY A 1 231 ? 13.031 6.878 5.677 1.00 40.62 231 GLY A CA 1
ATOM 1749 C C . GLY A 1 231 ? 12.228 8.015 5.047 1.00 40.62 231 GLY A C 1
ATOM 1750 O O . GLY A 1 231 ? 11.134 8.323 5.500 1.00 40.62 231 GLY A O 1
ATOM 1751 N N . ALA A 1 232 ? 12.787 8.660 4.023 1.00 35.41 232 ALA A N 1
ATOM 1752 C CA . ALA A 1 232 ? 12.045 9.625 3.220 1.00 35.41 232 ALA A CA 1
ATOM 1753 C C . ALA A 1 232 ? 11.146 8.880 2.223 1.00 35.41 232 ALA A C 1
ATOM 1755 O O . ALA A 1 232 ? 11.584 7.907 1.606 1.00 35.41 232 ALA A O 1
ATOM 1756 N N . ALA A 1 233 ? 9.907 9.343 2.067 1.00 44.94 233 ALA A N 1
ATOM 1757 C CA . ALA A 1 233 ? 9.024 8.879 1.012 1.00 44.94 233 ALA A CA 1
ATOM 1758 C C . ALA A 1 233 ? 9.389 9.590 -0.297 1.00 44.94 233 ALA A C 1
ATOM 1760 O O . ALA A 1 233 ? 9.467 10.817 -0.333 1.00 44.94 233 ALA A O 1
ATOM 1761 N N . HIS A 1 234 ? 9.643 8.829 -1.360 1.00 48.75 234 HIS A N 1
ATOM 1762 C CA . HIS A 1 234 ? 9.977 9.372 -2.683 1.00 48.75 234 HIS A CA 1
ATOM 1763 C C . HIS A 1 234 ? 8.907 9.047 -3.735 1.00 48.75 234 HIS A C 1
ATOM 1765 O O . HIS A 1 234 ? 9.000 9.493 -4.874 1.00 48.75 234 HIS A O 1
ATOM 1771 N N . SER A 1 235 ? 7.874 8.307 -3.331 1.00 51.94 235 SER A N 1
ATOM 1772 C CA . SER A 1 235 ? 6.657 8.011 -4.079 1.00 51.94 235 SER A CA 1
ATOM 1773 C C . SER A 1 235 ? 5.475 7.867 -3.103 1.00 51.94 235 SER A C 1
ATOM 1775 O O . SER A 1 235 ? 5.697 7.628 -1.911 1.00 51.94 235 SER A O 1
ATOM 1777 N N . PRO A 1 236 ? 4.215 7.954 -3.566 1.00 49.19 236 PRO A N 1
ATOM 1778 C CA . PRO A 1 236 ? 3.046 7.680 -2.725 1.00 49.19 236 PRO A CA 1
ATOM 1779 C C . PRO A 1 236 ? 3.088 6.290 -2.066 1.00 49.19 236 PRO A C 1
ATOM 1781 O O . PRO A 1 236 ? 2.740 6.143 -0.899 1.00 49.19 236 PRO A O 1
ATOM 1784 N N . LEU A 1 237 ? 3.609 5.283 -2.779 1.00 53.50 237 LEU A N 1
ATOM 1785 C CA . LEU A 1 237 ? 3.787 3.930 -2.245 1.00 53.50 237 LEU A CA 1
ATOM 1786 C C . LEU A 1 237 ? 4.839 3.878 -1.123 1.00 53.50 237 LEU A C 1
ATOM 1788 O O . LEU A 1 237 ? 4.705 3.086 -0.192 1.00 53.50 237 LEU A O 1
ATOM 1792 N N . ASP A 1 238 ? 5.862 4.734 -1.188 1.00 52.22 238 ASP A N 1
ATOM 1793 C CA . ASP A 1 238 ? 6.843 4.868 -0.115 1.00 52.22 238 ASP A CA 1
ATOM 1794 C C . ASP A 1 238 ? 6.219 5.514 1.129 1.00 52.22 238 ASP A C 1
ATOM 1796 O O . ASP A 1 238 ? 6.490 5.064 2.235 1.00 52.22 238 ASP A O 1
ATOM 1800 N N . ALA A 1 239 ? 5.337 6.506 0.993 1.00 53.25 239 ALA A N 1
ATOM 1801 C CA . ALA A 1 239 ? 4.683 7.143 2.147 1.00 53.25 239 ALA A CA 1
ATOM 1802 C C . ALA A 1 239 ? 3.812 6.169 2.963 1.00 53.25 239 ALA A C 1
ATOM 1804 O O . ALA A 1 239 ? 3.642 6.338 4.165 1.00 53.25 239 ALA A O 1
ATOM 1805 N N . ALA A 1 240 ? 3.311 5.110 2.325 1.00 52.94 240 ALA A N 1
ATOM 1806 C CA . ALA A 1 240 ? 2.531 4.066 2.982 1.00 52.94 240 ALA A CA 1
ATOM 1807 C C . ALA A 1 240 ? 3.397 3.042 3.756 1.00 52.94 240 ALA A C 1
ATOM 1809 O O . ALA A 1 240 ? 2.876 2.177 4.458 1.00 52.94 240 ALA A O 1
ATOM 1810 N N . VAL A 1 241 ? 4.725 3.101 3.605 1.00 54.06 241 VAL A N 1
ATOM 1811 C CA . VAL A 1 241 ? 5.689 2.159 4.204 1.00 54.06 241 VAL A CA 1
ATOM 1812 C C . VAL A 1 241 ? 6.732 2.875 5.067 1.00 54.06 241 VAL A C 1
ATOM 1814 O O . VAL A 1 241 ? 7.250 2.283 6.019 1.00 54.06 241 VAL A O 1
ATOM 1817 N N . PHE A 1 242 ? 7.034 4.135 4.755 1.00 56.56 242 PHE A N 1
ATOM 1818 C CA . PHE A 1 242 ? 8.011 4.962 5.442 1.00 56.56 242 PHE A CA 1
ATOM 1819 C C . PHE A 1 242 ? 7.341 6.071 6.260 1.00 56.56 242 PHE A C 1
ATOM 1821 O O . PHE A 1 242 ? 6.401 6.696 5.783 1.00 56.56 242 PHE A O 1
ATOM 1828 N N . ASP A 1 243 ? 7.854 6.333 7.467 1.00 63.31 243 ASP A N 1
ATOM 1829 C CA . ASP A 1 243 ? 7.406 7.428 8.348 1.00 63.31 243 ASP A CA 1
ATOM 1830 C C . ASP A 1 243 ? 8.507 8.507 8.454 1.00 63.31 243 ASP A C 1
ATOM 1832 O O . ASP A 1 243 ? 9.369 8.433 9.345 1.00 63.31 243 ASP A O 1
ATOM 1836 N N . PRO A 1 244 ? 8.578 9.483 7.523 1.00 61.53 244 PRO A N 1
ATOM 1837 C CA . PRO A 1 244 ? 9.577 10.544 7.577 1.00 61.53 244 PRO A CA 1
ATOM 1838 C C . PRO A 1 244 ? 9.484 11.319 8.895 1.00 61.53 244 PRO A C 1
ATOM 1840 O O . PRO A 1 244 ? 8.460 11.916 9.216 1.00 61.53 244 PRO A O 1
ATOM 1843 N N . GLY A 1 245 ? 10.571 11.309 9.669 1.00 60.72 245 GLY A N 1
ATOM 1844 C CA . GLY A 1 245 ? 10.615 11.976 10.974 1.00 60.72 245 GLY A CA 1
ATOM 1845 C C . GLY A 1 245 ? 9.778 11.300 12.065 1.00 60.72 245 GLY A C 1
ATOM 1846 O O . GLY A 1 245 ? 9.535 11.926 13.094 1.00 60.72 245 GLY A O 1
ATOM 1847 N N . SER A 1 246 ? 9.345 10.048 11.866 1.00 68.94 246 SER A N 1
ATOM 1848 C CA . SER A 1 246 ? 8.471 9.321 12.798 1.00 68.94 246 SER A CA 1
ATOM 1849 C C . SER A 1 246 ? 7.195 10.105 13.139 1.00 68.94 246 SER A C 1
ATOM 1851 O O . SER A 1 246 ? 6.759 10.114 14.295 1.00 68.94 246 SER A O 1
ATOM 1853 N N . ARG A 1 247 ? 6.643 10.842 12.167 1.00 80.94 247 ARG A N 1
ATOM 1854 C CA . ARG A 1 247 ? 5.506 11.750 12.342 1.00 80.94 247 ARG A CA 1
ATOM 1855 C C . ARG A 1 247 ? 4.279 10.992 12.822 1.00 80.94 247 ARG A C 1
ATOM 1857 O O . ARG A 1 247 ? 3.654 11.419 13.790 1.00 80.94 247 ARG A O 1
ATOM 1864 N N . MET A 1 248 ? 3.937 9.892 12.159 1.00 84.38 248 MET A N 1
ATOM 1865 C CA . MET A 1 248 ? 2.737 9.129 12.483 1.00 84.38 248 MET A CA 1
ATOM 1866 C C . MET A 1 248 ? 2.883 8.433 13.832 1.00 84.38 248 MET A C 1
ATOM 1868 O O . MET A 1 248 ? 2.002 8.564 14.678 1.00 84.38 248 MET A O 1
ATOM 1872 N N . LEU A 1 249 ? 4.020 7.775 14.074 1.00 83.94 249 LEU A N 1
ATOM 1873 C CA . LEU A 1 249 ? 4.289 7.128 15.358 1.00 83.94 249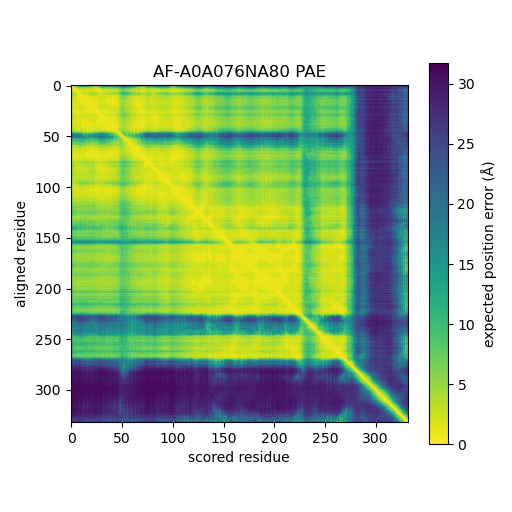 LEU A CA 1
ATOM 1874 C C . LEU A 1 249 ? 4.279 8.138 16.515 1.00 83.94 249 LEU A C 1
ATOM 1876 O O . LEU A 1 249 ? 3.586 7.948 17.513 1.00 83.94 249 LEU A O 1
ATOM 1880 N N . THR A 1 250 ? 5.028 9.233 16.385 1.00 83.94 250 THR A N 1
ATOM 1881 C CA . THR A 1 250 ? 5.146 10.247 17.443 1.00 83.94 250 THR A CA 1
ATOM 1882 C C . THR A 1 250 ? 3.830 10.987 17.649 1.00 83.94 250 THR A C 1
ATOM 1884 O O . THR A 1 250 ? 3.440 11.240 18.787 1.00 83.94 250 THR A O 1
ATOM 1887 N N . GLY A 1 251 ? 3.136 11.328 16.564 1.00 87.81 251 GLY A N 1
ATOM 1888 C CA . GLY A 1 251 ? 1.832 11.976 16.617 1.00 87.81 251 GLY A CA 1
ATOM 1889 C C . GLY A 1 251 ? 0.781 11.088 17.277 1.00 87.81 251 GLY A C 1
ATOM 1890 O O . GLY A 1 251 ? 0.064 11.559 18.156 1.00 87.81 251 GLY A O 1
ATOM 1891 N N . PHE A 1 252 ? 0.754 9.793 16.945 1.00 91.69 252 PHE A N 1
ATOM 1892 C CA . PHE A 1 252 ? -0.111 8.822 17.610 1.00 91.69 252 PHE A CA 1
ATOM 1893 C C . PHE A 1 252 ? 0.174 8.753 19.114 1.00 91.69 252 PHE A C 1
ATOM 1895 O O . PHE A 1 252 ? -0.735 8.940 19.917 1.00 91.69 252 PHE A O 1
ATOM 1902 N N . LEU A 1 253 ? 1.437 8.561 19.510 1.00 89.62 253 LEU A N 1
ATOM 1903 C CA . LEU A 1 253 ? 1.822 8.448 20.922 1.00 89.62 253 LEU A CA 1
ATOM 1904 C C . LEU A 1 253 ? 1.509 9.716 21.730 1.00 89.62 253 LEU A C 1
ATOM 1906 O O . LEU A 1 253 ? 1.122 9.620 22.891 1.00 89.62 253 LEU A O 1
ATOM 1910 N N . ARG A 1 2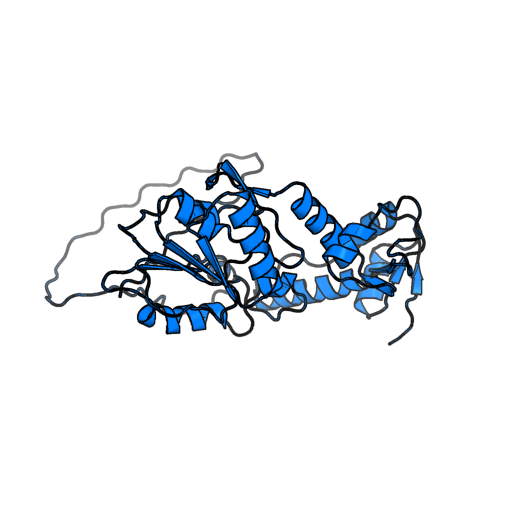54 ? 1.658 10.903 21.127 1.00 90.56 254 ARG A N 1
ATOM 1911 C CA . ARG A 1 254 ? 1.327 12.184 21.774 1.00 90.56 254 ARG A CA 1
ATOM 1912 C C . ARG A 1 254 ? -0.179 12.441 21.847 1.00 90.56 254 ARG A C 1
ATOM 1914 O O . ARG A 1 254 ? -0.631 13.061 22.802 1.00 90.56 254 ARG A O 1
ATOM 1921 N N . GLY A 1 255 ? -0.939 12.005 20.842 1.00 91.56 255 GLY A N 1
ATOM 1922 C CA . GLY A 1 255 ? -2.364 12.313 20.712 1.00 91.56 255 GLY A CA 1
ATOM 1923 C C . GLY A 1 255 ? -3.308 11.282 21.331 1.00 91.56 255 GLY A C 1
ATOM 1924 O O . GLY A 1 255 ? -4.414 11.652 21.721 1.00 91.56 255 GLY A O 1
ATOM 1925 N N . ALA A 1 256 ? -2.894 10.017 21.463 1.00 93.44 256 ALA A N 1
ATOM 1926 C CA . ALA A 1 256 ? -3.789 8.919 21.836 1.00 93.44 256 ALA A CA 1
ATOM 1927 C C . ALA A 1 256 ? -4.501 9.156 23.176 1.00 93.44 256 ALA A C 1
ATOM 1929 O O . ALA A 1 256 ? -5.720 9.045 23.244 1.00 93.44 256 ALA A O 1
ATOM 1930 N N . ALA A 1 257 ? -3.777 9.576 24.220 1.00 93.25 257 ALA A N 1
ATOM 1931 C CA . ALA A 1 257 ? -4.357 9.797 25.549 1.00 93.25 257 ALA A CA 1
ATOM 1932 C C . ALA A 1 257 ? -5.489 10.847 25.562 1.00 93.25 257 ALA A C 1
ATOM 1934 O O . ALA A 1 257 ? -6.451 10.721 26.319 1.00 93.25 257 ALA A O 1
ATOM 1935 N N . ALA A 1 258 ? -5.414 11.870 24.702 1.00 95.44 258 ALA A N 1
ATOM 1936 C CA . ALA A 1 258 ? -6.455 12.894 24.596 1.00 95.44 258 ALA A CA 1
ATOM 1937 C C . ALA A 1 258 ? -7.731 12.386 23.897 1.00 95.44 258 ALA A C 1
ATOM 1939 O O . ALA A 1 258 ? -8.803 12.952 24.109 1.00 95.44 258 ALA A O 1
ATOM 1940 N N . HIS A 1 259 ? -7.618 11.310 23.113 1.00 97.44 259 HIS A N 1
ATOM 1941 C CA . HIS A 1 259 ? -8.694 10.732 22.302 1.00 97.44 259 HIS A CA 1
ATOM 1942 C C . HIS A 1 259 ? -9.194 9.383 22.839 1.00 97.44 259 HIS A C 1
ATOM 1944 O O . HIS A 1 259 ? -10.041 8.754 22.211 1.00 97.44 259 HIS A O 1
ATOM 1950 N N . LEU A 1 260 ? -8.715 8.942 24.004 1.00 97.56 260 LEU A N 1
ATOM 1951 C CA . LEU A 1 260 ? -9.255 7.776 24.700 1.00 97.56 260 LEU A CA 1
ATOM 1952 C C . LEU A 1 260 ? -10.369 8.191 25.660 1.00 97.56 260 LEU A C 1
ATOM 1954 O O . LEU A 1 260 ? -10.250 9.177 26.394 1.00 97.56 260 LEU A O 1
ATOM 1958 N N . ALA A 1 261 ? -11.471 7.447 25.650 1.00 96.38 261 ALA A N 1
ATOM 1959 C CA . ALA A 1 261 ? -12.466 7.498 26.713 1.00 96.38 261 ALA A CA 1
ATOM 1960 C C . ALA A 1 261 ? -11.858 6.954 28.025 1.00 96.38 261 ALA A C 1
ATOM 1962 O O . ALA A 1 261 ? -10.859 6.232 27.974 1.00 96.38 261 ALA A O 1
ATOM 1963 N N . PRO A 1 262 ? -12.418 7.282 29.206 1.00 93.12 262 PRO A N 1
ATOM 1964 C CA . PRO A 1 262 ? -11.967 6.686 30.461 1.00 93.12 262 PRO A CA 1
ATOM 1965 C C . PRO A 1 262 ? -11.987 5.153 30.396 1.00 93.12 262 PRO A C 1
ATOM 1967 O O . PRO A 1 262 ? -13.027 4.564 30.110 1.00 93.12 262 PRO A O 1
ATOM 1970 N N . GLY A 1 263 ? -10.840 4.519 30.655 1.00 90.88 263 GLY A N 1
ATOM 1971 C CA . GLY A 1 263 ? -10.686 3.063 30.558 1.00 90.88 263 GLY A CA 1
ATOM 1972 C C . GLY A 1 263 ? -10.504 2.533 29.131 1.00 90.88 263 GLY A C 1
ATOM 1973 O O . GLY A 1 263 ? -10.505 1.321 28.940 1.00 90.88 263 GLY A O 1
ATOM 1974 N N . GLY A 1 264 ? -10.347 3.417 28.143 1.00 94.69 264 GLY A N 1
ATOM 1975 C CA . GLY A 1 264 ? -10.092 3.042 26.759 1.00 94.69 264 GLY A CA 1
ATOM 1976 C C . GLY A 1 264 ? -8.672 2.520 26.525 1.00 94.69 264 GLY A C 1
ATOM 1977 O O . GLY A 1 264 ? -7.737 2.799 27.283 1.00 94.69 264 GLY A O 1
ATOM 1978 N N . GLU A 1 265 ? -8.505 1.796 25.421 1.00 95.69 265 GLU A N 1
ATOM 1979 C CA . GLU A 1 265 ? -7.233 1.202 25.012 1.00 95.69 265 GLU A CA 1
ATOM 1980 C C . GLU A 1 265 ? -6.697 1.797 23.706 1.00 95.69 265 GLU A C 1
ATOM 1982 O O . GLU A 1 265 ? -7.428 2.003 22.738 1.00 95.69 265 GLU A O 1
ATOM 1987 N N . ALA A 1 266 ? -5.382 2.008 23.641 1.00 95.75 266 ALA A N 1
ATOM 1988 C CA . ALA A 1 266 ? -4.677 2.261 22.388 1.00 95.75 266 ALA A CA 1
ATOM 1989 C C . ALA A 1 266 ? -3.913 1.008 21.937 1.00 95.75 266 ALA A C 1
ATOM 1991 O O . ALA A 1 266 ? -3.056 0.497 22.661 1.00 95.75 266 ALA A O 1
ATOM 1992 N N . TRP A 1 267 ? -4.204 0.543 20.721 1.00 95.25 267 TRP A N 1
ATOM 1993 C CA . TRP A 1 267 ? -3.528 -0.563 20.051 1.00 95.25 267 TRP A CA 1
ATOM 1994 C C . TRP A 1 267 ? -2.600 -0.022 18.977 1.00 95.25 267 TRP A C 1
ATOM 1996 O O . TRP A 1 267 ? -3.030 0.455 17.928 1.00 95.25 267 TRP A O 1
ATOM 2006 N N . LEU A 1 268 ? -1.304 -0.141 19.227 1.00 91.69 268 LEU A N 1
ATOM 2007 C CA . LEU A 1 268 ? -0.282 0.167 18.246 1.00 91.69 268 LEU A CA 1
ATOM 2008 C C . LEU A 1 268 ? 0.288 -1.150 17.734 1.00 91.69 268 LEU A C 1
ATOM 2010 O O . LEU A 1 268 ? 0.972 -1.865 18.470 1.00 91.69 268 LEU A O 1
ATOM 2014 N N . VAL A 1 269 ? 0.002 -1.488 16.480 1.00 87.81 269 VAL A N 1
ATOM 2015 C CA . VAL A 1 269 ? 0.720 -2.588 15.841 1.00 87.81 269 VAL A CA 1
ATOM 2016 C C . VAL A 1 269 ? 2.147 -2.092 15.607 1.00 87.81 269 VAL A C 1
ATOM 2018 O O . VAL A 1 269 ? 2.326 -0.956 15.185 1.00 87.81 269 VAL A O 1
ATOM 2021 N N . LEU A 1 270 ? 3.156 -2.906 15.921 1.00 78.38 270 LEU A N 1
ATOM 2022 C CA . LEU A 1 270 ? 4.582 -2.647 15.698 1.00 78.38 270 LEU A CA 1
ATOM 2023 C C . LEU A 1 270 ? 5.238 -3.921 15.177 1.00 78.38 270 LEU A C 1
ATOM 2025 O O . LEU A 1 270 ? 4.800 -5.018 15.507 1.00 78.38 270 LEU A O 1
ATOM 2029 N N . SER A 1 271 ? 6.299 -3.782 14.384 1.00 67.19 271 SER A N 1
ATOM 2030 C CA . SER A 1 271 ? 7.190 -4.891 14.039 1.00 67.19 271 SER A CA 1
ATOM 2031 C C . SER A 1 271 ? 8.537 -4.693 14.729 1.00 67.19 271 SER A C 1
ATOM 2033 O O . SER A 1 271 ? 9.123 -3.611 14.671 1.00 67.19 271 SER A O 1
ATOM 2035 N N . ASP A 1 272 ? 9.054 -5.758 15.334 1.00 58.91 272 ASP A N 1
ATOM 2036 C CA . ASP A 1 272 ? 10.383 -5.830 15.949 1.00 58.91 272 ASP A CA 1
ATOM 2037 C C . ASP A 1 272 ? 11.536 -5.803 14.927 1.00 58.91 272 ASP A C 1
ATOM 2039 O O . ASP A 1 272 ? 12.707 -5.754 15.305 1.00 58.91 272 ASP A O 1
ATOM 2043 N N . LEU A 1 273 ? 11.238 -5.752 13.621 1.00 52.09 273 LEU A N 1
ATOM 2044 C CA . LEU A 1 273 ? 12.238 -5.606 12.563 1.00 52.09 273 LEU A CA 1
ATOM 2045 C C . LEU A 1 273 ? 13.129 -4.371 12.784 1.00 52.09 273 LEU A C 1
ATOM 2047 O O . LEU A 1 273 ? 14.311 -4.392 12.452 1.00 52.09 273 LEU A O 1
ATOM 2051 N N . ALA A 1 274 ? 12.595 -3.298 13.373 1.00 46.62 274 ALA A N 1
ATOM 2052 C CA . ALA A 1 274 ? 13.390 -2.120 13.714 1.00 46.62 274 ALA A CA 1
ATOM 2053 C C . ALA A 1 274 ? 14.424 -2.390 14.826 1.00 46.62 274 ALA A C 1
ATOM 2055 O O . ALA A 1 274 ? 15.478 -1.757 14.829 1.00 46.62 274 ALA A O 1
ATOM 2056 N N . GLU A 1 275 ? 14.155 -3.322 15.745 1.00 45.88 275 GLU A N 1
ATOM 2057 C CA . GLU A 1 275 ? 15.076 -3.728 16.815 1.00 45.88 275 GLU A CA 1
ATOM 2058 C C . GLU A 1 275 ? 16.068 -4.794 16.335 1.00 45.88 275 GLU A C 1
ATOM 2060 O O . GLU A 1 275 ? 17.261 -4.684 16.611 1.00 45.88 275 GLU A O 1
ATOM 2065 N N . LEU A 1 276 ? 15.611 -5.760 15.532 1.00 44.03 276 LEU A N 1
ATOM 2066 C CA . LEU A 1 276 ? 16.440 -6.838 14.975 1.00 44.03 276 LEU A CA 1
ATOM 2067 C C . LEU A 1 276 ? 17.448 -6.367 13.914 1.00 44.03 276 LEU A C 1
ATOM 2069 O O . LEU A 1 276 ? 18.400 -7.084 13.611 1.00 44.03 276 LEU A O 1
ATOM 2073 N N . VAL A 1 277 ? 17.250 -5.179 13.334 1.00 41.72 277 VAL A N 1
ATOM 2074 C CA . VAL A 1 277 ? 18.142 -4.610 12.307 1.00 41.72 277 VAL A CA 1
ATOM 2075 C C . VAL A 1 277 ? 19.029 -3.484 12.873 1.00 41.72 277 VAL A C 1
ATOM 2077 O O . VAL A 1 277 ? 19.871 -2.940 12.157 1.00 41.72 277 VAL A O 1
ATOM 2080 N N . ARG A 1 278 ? 18.926 -3.137 14.168 1.00 40.22 278 ARG A N 1
ATOM 2081 C CA . ARG A 1 278 ? 19.904 -2.236 14.809 1.00 40.22 278 ARG A CA 1
ATOM 2082 C C . ARG A 1 278 ? 21.267 -2.940 14.913 1.00 40.22 278 ARG A C 1
ATOM 2084 O O . ARG A 1 278 ? 21.323 -4.059 15.419 1.00 40.22 278 ARG A O 1
ATOM 2091 N N . PRO A 1 279 ? 22.381 -2.299 14.507 1.00 36.66 279 PRO A N 1
ATOM 2092 C CA . PRO A 1 279 ? 23.704 -2.781 14.880 1.00 36.66 279 PRO A CA 1
ATOM 2093 C C . PRO A 1 279 ? 23.784 -2.847 16.407 1.00 36.66 279 PRO A C 1
ATOM 2095 O O . PRO A 1 279 ? 23.417 -1.882 17.080 1.00 36.66 279 PRO A O 1
ATOM 2098 N N . ALA A 1 280 ? 24.243 -3.974 16.951 1.00 37.00 280 ALA A N 1
ATOM 2099 C CA . ALA A 1 280 ? 24.495 -4.110 18.378 1.00 37.00 280 ALA A CA 1
ATOM 2100 C C . ALA A 1 280 ? 25.497 -3.030 18.815 1.00 37.00 280 ALA A C 1
ATOM 2102 O O . ALA A 1 280 ? 26.692 -3.133 18.543 1.00 37.00 280 ALA A O 1
ATOM 2103 N N . HIS A 1 281 ? 25.016 -1.978 19.475 1.00 31.11 281 HIS A N 1
ATOM 2104 C CA . HIS A 1 281 ? 25.898 -1.061 20.181 1.00 31.11 281 HIS A CA 1
ATOM 2105 C C . HIS A 1 281 ? 26.341 -1.761 21.475 1.00 31.11 281 HIS A C 1
ATOM 2107 O O . HIS A 1 281 ? 25.485 -2.294 22.192 1.00 31.11 281 HIS A O 1
ATOM 2113 N N . PRO A 1 282 ? 27.643 -1.800 21.814 1.00 37.75 282 PRO A N 1
ATOM 2114 C CA . PRO A 1 282 ? 28.070 -2.388 23.071 1.00 37.75 282 PRO A CA 1
ATOM 2115 C C . PRO A 1 282 ? 27.587 -1.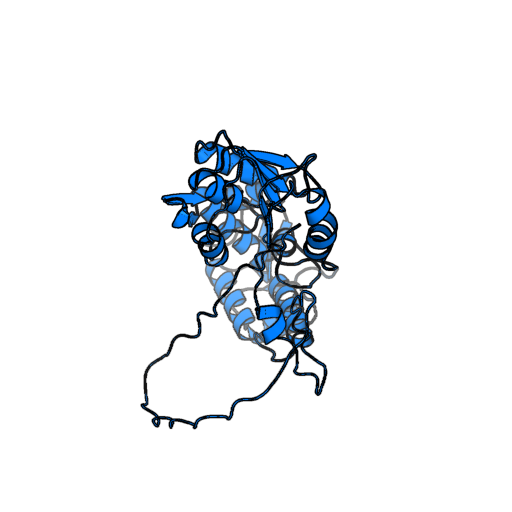488 24.214 1.00 37.75 282 PRO A C 1
ATOM 2117 O O . PRO A 1 282 ? 28.024 -0.346 24.314 1.00 37.75 282 PRO A O 1
ATOM 2120 N N . ARG A 1 283 ? 26.728 -2.045 25.079 1.00 32.44 283 ARG A N 1
ATOM 2121 C CA . ARG A 1 283 ? 26.232 -1.497 26.360 1.00 32.44 283 ARG A CA 1
ATOM 2122 C C . ARG A 1 283 ? 25.223 -0.336 26.255 1.00 32.44 283 ARG A C 1
ATOM 2124 O O . ARG A 1 283 ? 25.562 0.780 25.887 1.00 32.44 283 ARG A O 1
ATOM 2131 N N . GLY A 1 284 ? 23.990 -0.593 26.701 1.00 27.61 284 GLY A N 1
A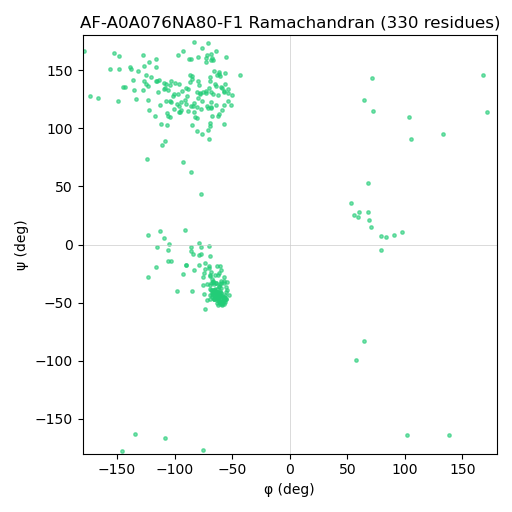TOM 2132 C CA . GLY A 1 284 ? 22.968 0.428 26.965 1.00 27.61 284 GLY A CA 1
ATOM 2133 C C . GLY A 1 284 ? 21.604 -0.202 27.258 1.00 27.61 284 GLY A C 1
ATOM 2134 O O . GLY A 1 284 ? 21.046 -0.878 26.405 1.00 27.61 284 GLY A O 1
ATOM 2135 N N . ALA A 1 285 ? 21.113 -0.041 28.484 1.00 26.89 285 ALA A N 1
ATOM 2136 C CA . ALA A 1 285 ? 19.982 -0.744 29.088 1.00 26.89 285 ALA A CA 1
ATOM 2137 C C . ALA A 1 285 ? 18.680 -0.783 28.256 1.00 26.89 285 ALA A C 1
ATOM 2139 O O . ALA A 1 285 ? 18.122 0.251 27.896 1.00 26.89 285 ALA A O 1
ATOM 2140 N N . ALA A 1 286 ? 18.120 -1.985 28.079 1.00 27.17 286 ALA A N 1
ATOM 2141 C CA . ALA A 1 286 ? 16.697 -2.153 27.806 1.00 27.17 286 ALA A CA 1
ATOM 2142 C C . ALA A 1 286 ? 15.921 -1.779 29.078 1.00 27.17 286 ALA A C 1
ATOM 2144 O O . ALA A 1 286 ? 15.866 -2.546 30.043 1.00 27.17 286 ALA A O 1
ATOM 2145 N N . GLN A 1 287 ? 15.349 -0.579 29.106 1.00 24.81 287 GLN A N 1
ATOM 2146 C CA . GLN A 1 287 ? 14.480 -0.157 30.195 1.00 24.81 287 GLN A CA 1
ATOM 2147 C C . GLN A 1 287 ? 13.120 -0.845 30.019 1.00 24.81 287 GLN A C 1
ATOM 2149 O O . GLN A 1 287 ? 12.251 -0.389 29.281 1.00 24.81 287 GLN A O 1
ATOM 2154 N N . ARG A 1 288 ? 12.934 -1.986 30.696 1.00 24.94 288 ARG A N 1
ATOM 2155 C CA . ARG A 1 288 ? 11.598 -2.532 30.960 1.00 24.94 288 ARG A CA 1
ATOM 2156 C C . ARG A 1 288 ? 10.849 -1.513 31.814 1.00 24.94 288 ARG A C 1
ATOM 2158 O O . ARG A 1 288 ? 11.162 -1.362 32.993 1.00 24.94 288 ARG A O 1
ATOM 2165 N N . VAL A 1 289 ? 9.835 -0.863 31.253 1.00 25.62 289 VAL A N 1
ATOM 2166 C CA . VAL A 1 289 ? 8.838 -0.144 32.052 1.00 25.62 289 VAL A CA 1
ATOM 2167 C C . VAL A 1 289 ? 8.007 -1.196 32.788 1.00 25.62 289 VAL A C 1
ATOM 2169 O O . VAL A 1 289 ? 7.037 -1.736 32.267 1.00 25.62 289 VAL A O 1
ATOM 2172 N N . ARG A 1 290 ? 8.434 -1.551 34.003 1.00 25.69 290 ARG A N 1
ATOM 2173 C CA . ARG A 1 290 ? 7.577 -2.210 34.991 1.00 25.69 290 ARG A CA 1
ATOM 2174 C C . ARG A 1 290 ? 6.887 -1.102 35.784 1.00 25.69 290 ARG A C 1
ATOM 2176 O O . ARG A 1 290 ? 7.561 -0.3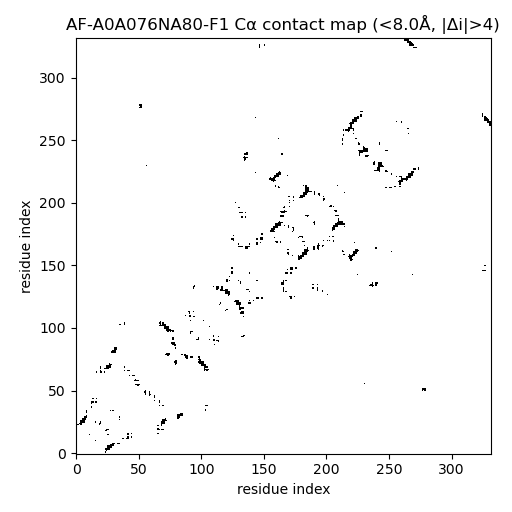74 36.508 1.00 25.69 290 ARG A O 1
ATOM 2183 N N . ARG A 1 291 ? 5.559 -0.984 35.684 1.00 26.81 291 ARG A N 1
ATOM 2184 C CA . ARG A 1 291 ? 4.774 -0.259 36.696 1.00 26.81 291 ARG A CA 1
ATOM 2185 C C . ARG A 1 291 ? 4.965 -0.991 38.033 1.00 26.81 291 ARG A C 1
ATOM 2187 O O . ARG A 1 291 ? 4.542 -2.135 38.169 1.00 26.81 291 ARG A O 1
ATOM 2194 N N . ARG A 1 292 ? 5.637 -0.354 38.997 1.00 28.16 292 ARG A N 1
ATOM 2195 C CA . ARG A 1 292 ? 5.593 -0.723 40.421 1.00 28.16 292 ARG A CA 1
ATOM 2196 C C . ARG A 1 292 ? 4.526 0.157 41.070 1.00 28.16 292 ARG A C 1
ATOM 2198 O O . ARG A 1 292 ? 4.692 1.373 41.107 1.00 28.16 292 ARG A O 1
ATOM 2205 N N . GLY A 1 293 ? 3.441 -0.455 41.543 1.00 29.28 293 GLY A N 1
ATOM 2206 C CA . GLY A 1 293 ? 2.616 0.147 42.591 1.00 29.28 293 GLY A CA 1
ATOM 2207 C C . GLY A 1 293 ? 3.405 0.203 43.908 1.00 29.28 293 GLY A C 1
ATOM 2208 O O . GLY A 1 293 ? 4.421 -0.493 44.031 1.00 29.28 293 GLY A O 1
ATOM 2209 N N . PRO A 1 294 ? 3.000 1.049 44.867 1.00 31.75 294 PRO A N 1
ATOM 2210 C CA . PRO A 1 294 ? 3.694 1.172 46.138 1.00 31.75 294 PRO A CA 1
ATOM 2211 C C . PRO A 1 294 ? 3.452 -0.080 46.993 1.00 31.75 294 PRO A C 1
ATOM 2213 O O . PRO A 1 294 ? 2.512 -0.829 46.748 1.00 31.75 294 PRO A O 1
ATOM 2216 N N . HIS A 1 295 ? 4.300 -0.245 48.008 1.00 31.23 295 HIS A N 1
ATOM 2217 C CA . HIS A 1 295 ? 4.382 -1.322 49.007 1.00 31.23 295 HIS A CA 1
ATOM 2218 C C . HIS A 1 295 ? 5.513 -2.331 48.754 1.00 31.23 295 HIS A C 1
ATOM 2220 O O . HIS A 1 295 ? 5.550 -3.074 47.776 1.00 31.23 295 HIS A O 1
ATOM 2226 N N . GLY A 1 296 ? 6.506 -2.242 49.644 1.00 27.59 296 GLY A N 1
ATOM 2227 C CA . GLY A 1 296 ? 7.755 -2.989 49.630 1.00 27.59 296 GLY A CA 1
ATOM 2228 C C . GLY A 1 296 ? 7.656 -4.383 50.244 1.00 27.59 296 GLY A C 1
ATOM 2229 O O . GLY A 1 296 ? 6.641 -4.760 50.820 1.00 27.59 296 GLY A O 1
ATOM 2230 N N . GLY A 1 297 ? 8.768 -5.111 50.125 1.00 27.00 297 GLY A N 1
ATOM 2231 C CA . GLY A 1 297 ? 8.996 -6.410 50.754 1.00 27.00 297 GLY A CA 1
ATOM 2232 C C . GLY A 1 297 ? 9.569 -7.433 49.774 1.00 27.00 297 GLY A C 1
ATOM 2233 O O . GLY A 1 297 ? 8.830 -8.083 49.047 1.00 27.00 297 GLY A O 1
ATOM 2234 N N . GLU A 1 298 ? 10.893 -7.571 49.751 1.00 26.61 298 GLU A N 1
ATOM 2235 C CA . GLU A 1 298 ? 11.570 -8.840 49.425 1.00 26.61 298 GLU A CA 1
ATOM 2236 C C . GLU A 1 298 ? 11.711 -9.635 50.748 1.00 26.61 298 GLU A C 1
ATOM 2238 O O . GLU A 1 298 ? 11.662 -8.981 51.797 1.00 26.61 298 GLU A O 1
ATOM 2243 N N . PRO A 1 299 ? 11.904 -10.980 50.771 1.00 40.09 299 PRO A N 1
ATOM 2244 C CA . PRO A 1 299 ? 13.078 -11.595 50.128 1.00 40.09 299 PRO A CA 1
ATOM 2245 C C . PRO A 1 299 ? 12.978 -13.062 49.613 1.00 40.09 299 PRO A C 1
ATOM 2247 O O . PRO A 1 299 ? 12.133 -13.850 50.016 1.00 40.09 299 PRO A O 1
ATOM 2250 N N . ALA A 1 300 ? 13.977 -13.398 48.779 1.00 27.88 300 ALA A N 1
ATOM 2251 C CA . ALA A 1 300 ? 14.743 -14.657 48.662 1.00 27.88 300 ALA A CA 1
ATOM 2252 C C . ALA A 1 300 ? 14.090 -16.001 48.234 1.00 27.88 300 ALA A C 1
ATOM 2254 O O . ALA A 1 300 ? 13.256 -16.577 48.922 1.00 27.88 300 ALA A O 1
ATOM 2255 N N . GLY A 1 301 ? 14.653 -16.608 47.172 1.00 27.73 301 GLY A N 1
ATOM 2256 C CA . GLY A 1 301 ? 14.500 -18.032 46.820 1.00 27.73 301 GLY A CA 1
ATOM 2257 C C . GLY A 1 301 ? 15.399 -18.472 45.643 1.00 27.73 301 GLY A C 1
ATOM 2258 O O . GLY A 1 301 ? 15.415 -17.824 44.605 1.00 27.73 301 GLY A O 1
ATOM 2259 N N . ARG A 1 302 ? 16.175 -19.550 45.842 1.00 27.42 302 ARG A N 1
ATOM 2260 C CA . ARG A 1 302 ? 17.290 -20.127 45.037 1.00 27.42 302 ARG A CA 1
ATOM 2261 C C . ARG A 1 302 ? 17.007 -20.478 43.551 1.00 27.42 302 ARG A C 1
ATOM 2263 O O . ARG A 1 302 ? 15.859 -20.736 43.203 1.00 27.42 302 ARG A O 1
ATOM 2270 N N . PRO A 1 303 ? 18.053 -20.630 42.699 1.00 29.83 303 PRO A N 1
ATOM 2271 C CA . PRO A 1 303 ? 17.915 -21.118 41.323 1.00 29.83 303 PRO A CA 1
ATOM 2272 C C . PRO A 1 303 ? 17.910 -22.660 41.243 1.00 29.83 303 PRO A C 1
ATOM 2274 O O . PRO A 1 303 ? 18.635 -23.328 41.980 1.00 29.83 303 PRO A O 1
ATOM 2277 N N . ALA A 1 304 ? 17.130 -23.215 40.310 1.00 30.33 304 ALA A N 1
ATOM 2278 C CA . ALA A 1 304 ? 17.103 -24.639 39.947 1.00 30.33 304 ALA A CA 1
ATOM 2279 C C . ALA A 1 304 ? 17.563 -24.842 38.476 1.00 30.33 304 ALA A C 1
ATOM 2281 O O . ALA A 1 304 ? 17.582 -23.870 37.716 1.00 30.33 304 ALA A O 1
ATOM 2282 N N . PRO A 1 305 ? 18.005 -26.056 38.081 1.00 28.00 305 PRO A N 1
ATOM 2283 C CA . PRO A 1 305 ? 19.135 -26.257 37.167 1.00 28.00 305 PRO A CA 1
ATOM 2284 C C . PRO A 1 305 ? 18.776 -26.373 35.674 1.00 28.00 305 PRO A C 1
ATOM 2286 O O . PRO A 1 305 ? 17.628 -26.570 35.286 1.00 28.00 305 PRO A O 1
ATOM 2289 N N . ALA A 1 306 ? 19.814 -26.270 34.836 1.00 31.64 306 ALA A N 1
ATOM 2290 C CA . ALA A 1 306 ? 19.768 -26.395 33.381 1.00 31.64 306 ALA A CA 1
ATOM 2291 C C . ALA A 1 306 ? 19.471 -27.831 32.902 1.00 31.64 306 ALA A C 1
ATOM 2293 O O . ALA A 1 306 ? 19.981 -28.799 33.462 1.00 31.64 306 ALA A O 1
ATOM 2294 N N . VAL A 1 307 ? 18.712 -27.949 31.807 1.00 31.44 307 VAL A N 1
ATOM 2295 C CA . VAL A 1 307 ? 18.394 -29.208 31.101 1.00 31.44 307 VAL A CA 1
ATOM 2296 C C . VAL A 1 307 ? 19.001 -29.155 29.679 1.00 31.44 307 VAL A C 1
ATOM 2298 O O . VAL A 1 307 ? 19.026 -28.072 29.084 1.00 31.44 307 VAL A O 1
ATOM 2301 N N . PRO A 1 308 ? 19.562 -30.262 29.141 1.00 28.41 308 PRO A N 1
ATOM 2302 C CA . PRO A 1 308 ? 20.550 -30.230 28.057 1.00 28.41 308 PRO A CA 1
ATOM 2303 C C . PRO A 1 308 ? 19.949 -30.168 26.641 1.00 28.41 308 PRO A C 1
ATOM 2305 O O . PRO A 1 308 ? 18.802 -30.534 26.400 1.00 28.41 308 PRO A O 1
ATOM 2308 N N . ARG A 1 309 ? 20.771 -29.719 25.681 1.00 29.77 309 ARG A N 1
ATOM 2309 C CA . ARG A 1 309 ? 20.454 -29.641 24.242 1.00 29.77 309 ARG A CA 1
ATOM 2310 C C . ARG A 1 309 ? 20.591 -31.010 23.554 1.00 29.77 309 ARG A C 1
ATOM 2312 O O . ARG A 1 309 ? 21.603 -31.669 23.793 1.00 29.77 309 ARG A O 1
ATOM 2319 N N . PRO A 1 310 ? 19.703 -31.391 22.616 1.00 28.95 310 PRO A N 1
ATOM 2320 C CA . PRO A 1 310 ? 19.988 -32.458 21.665 1.00 28.95 310 PRO A CA 1
ATOM 2321 C C . PRO A 1 310 ? 20.734 -31.930 20.422 1.00 28.95 310 PRO A C 1
ATOM 2323 O O . PRO A 1 310 ? 20.548 -30.788 19.998 1.00 28.95 310 PRO A O 1
ATOM 2326 N N . GLY A 1 311 ? 21.621 -32.775 19.883 1.00 28.61 311 GLY A N 1
ATOM 2327 C CA . GLY A 1 311 ? 22.499 -32.524 18.732 1.00 28.61 311 GLY A CA 1
ATOM 2328 C C . GLY A 1 311 ? 21.810 -32.564 17.355 1.00 28.61 311 GLY A C 1
ATOM 2329 O O . GLY A 1 311 ? 20.591 -32.703 17.268 1.00 28.61 311 GLY A O 1
ATOM 2330 N N . PRO A 1 312 ? 22.577 -32.401 16.258 1.00 28.22 312 PRO A N 1
ATOM 2331 C CA . PRO A 1 312 ? 22.049 -31.918 14.987 1.00 28.22 312 PRO A CA 1
ATOM 2332 C C . PRO A 1 312 ? 21.532 -33.048 14.085 1.00 28.22 312 PRO A C 1
ATOM 2334 O O . PRO A 1 312 ? 22.275 -33.965 13.741 1.00 28.22 312 PRO A O 1
ATOM 2337 N N . ALA A 1 313 ? 20.293 -32.918 13.607 1.00 27.20 313 ALA A N 1
ATOM 2338 C CA . ALA A 1 313 ? 19.799 -33.650 12.443 1.00 27.20 313 ALA A CA 1
ATOM 2339 C C . ALA A 1 313 ? 19.907 -32.763 11.189 1.00 27.20 313 ALA A C 1
ATOM 2341 O O . ALA A 1 313 ? 19.514 -31.596 11.189 1.00 27.20 313 ALA A O 1
ATOM 2342 N N . ARG A 1 314 ? 20.500 -33.320 10.129 1.00 27.23 314 ARG A N 1
ATOM 2343 C CA . ARG A 1 314 ? 20.753 -32.682 8.830 1.00 27.23 314 ARG A CA 1
ATOM 2344 C C . ARG A 1 314 ? 19.529 -32.795 7.906 1.00 27.23 314 ARG A C 1
ATOM 2346 O O . ARG A 1 314 ? 18.958 -33.872 7.806 1.00 27.23 314 ARG A O 1
ATOM 2353 N N . GLY A 1 315 ? 19.267 -31.739 7.125 1.00 26.42 315 GLY A N 1
ATOM 2354 C CA . GLY A 1 315 ? 18.812 -31.855 5.727 1.00 26.42 315 GLY A CA 1
ATOM 2355 C C . GLY A 1 315 ? 17.336 -31.566 5.411 1.00 26.42 315 GLY A C 1
ATOM 2356 O O . GLY A 1 315 ? 16.529 -32.480 5.345 1.00 26.42 315 GLY A O 1
ATOM 2357 N N . GLY A 1 316 ? 17.020 -30.305 5.093 1.00 24.05 316 GLY A N 1
ATOM 2358 C CA . GLY A 1 316 ? 15.772 -29.849 4.454 1.00 24.05 316 GLY A CA 1
ATOM 2359 C C . GLY A 1 316 ? 15.659 -28.317 4.539 1.00 24.05 316 GLY A C 1
ATOM 2360 O O . GLY A 1 316 ? 16.166 -27.759 5.512 1.00 24.05 316 GLY A O 1
ATOM 2361 N N . PRO A 1 317 ? 15.088 -27.588 3.557 1.00 25.70 317 PRO A N 1
ATOM 2362 C CA . PRO A 1 317 ? 15.036 -26.127 3.606 1.00 25.70 317 PRO A CA 1
ATOM 2363 C C . PRO A 1 317 ? 14.034 -25.697 4.684 1.00 25.70 317 PRO A C 1
ATOM 2365 O O . PRO A 1 317 ? 12.824 -25.709 4.475 1.00 25.70 317 PRO A O 1
ATOM 2368 N N . VAL A 1 318 ? 14.547 -25.362 5.866 1.00 26.53 318 VAL A N 1
ATOM 2369 C CA . VAL A 1 318 ? 13.740 -24.930 7.008 1.00 26.53 318 VAL A CA 1
ATOM 2370 C C . VAL A 1 318 ? 13.319 -23.474 6.821 1.00 26.53 318 VAL A C 1
ATOM 2372 O O . VAL A 1 318 ? 14.128 -22.590 6.531 1.00 26.53 318 VAL A O 1
ATOM 2375 N N . ALA A 1 319 ? 12.017 -23.275 6.998 1.00 36.69 319 ALA A N 1
ATOM 2376 C CA . ALA A 1 319 ? 11.327 -22.015 7.193 1.00 36.69 319 ALA A CA 1
ATOM 2377 C C . ALA A 1 319 ? 12.052 -21.075 8.174 1.00 36.69 319 ALA A C 1
ATOM 2379 O O . ALA A 1 319 ? 12.612 -21.501 9.179 1.00 36.69 319 ALA A O 1
ATOM 2380 N N . GLY A 1 320 ? 11.974 -19.771 7.930 1.00 24.97 320 GLY A N 1
ATOM 2381 C CA . GLY A 1 320 ? 12.384 -18.762 8.903 1.00 24.97 320 GLY A CA 1
ATOM 2382 C C . GLY A 1 320 ? 11.530 -17.514 8.722 1.00 24.97 320 GLY A C 1
ATOM 2383 O O . GLY A 1 320 ? 11.462 -16.981 7.621 1.00 24.97 320 GLY A O 1
ATOM 2384 N N . GLY A 1 321 ? 10.824 -17.005 9.718 1.00 22.95 321 GLY A N 1
ATOM 2385 C CA . GLY A 1 321 ? 10.559 -17.484 11.068 1.00 22.95 321 GLY A CA 1
ATOM 2386 C C . GLY A 1 321 ? 9.414 -16.616 11.580 1.00 22.95 321 GLY A C 1
ATOM 2387 O O . GLY A 1 321 ? 9.480 -15.394 11.463 1.00 22.95 321 GLY A O 1
ATOM 2388 N N . GLY A 1 322 ? 8.332 -17.237 12.047 1.00 29.12 322 GLY A N 1
ATOM 2389 C CA . GLY A 1 322 ? 7.267 -16.512 12.731 1.00 29.12 322 GLY A CA 1
ATOM 2390 C C . GLY A 1 322 ? 7.810 -16.008 14.063 1.00 29.12 322 GLY A C 1
ATOM 2391 O O . GLY A 1 322 ? 8.309 -16.805 14.856 1.00 29.12 322 GLY A O 1
ATOM 2392 N N . VAL A 1 323 ? 7.759 -14.698 14.282 1.00 31.16 323 VAL A N 1
ATOM 2393 C CA . VAL A 1 323 ? 8.147 -14.067 15.548 1.00 31.16 323 VAL A CA 1
ATOM 2394 C C . VAL A 1 323 ? 6.865 -13.601 16.247 1.00 31.16 323 VAL A C 1
ATOM 2396 O O . VAL A 1 323 ? 5.963 -13.111 15.561 1.00 31.16 323 VAL A O 1
ATOM 2399 N N . PRO A 1 324 ? 6.719 -13.781 17.574 1.00 24.62 324 PRO A N 1
ATOM 2400 C CA . PRO A 1 324 ? 5.497 -13.405 18.262 1.00 24.62 324 PRO A CA 1
ATOM 2401 C C . PRO A 1 324 ? 5.402 -11.882 18.344 1.00 24.62 324 PRO A C 1
ATOM 2403 O O . PRO A 1 324 ? 6.246 -11.225 18.949 1.00 24.62 324 PRO A O 1
ATOM 2406 N N . LEU A 1 325 ? 4.348 -11.331 17.752 1.00 35.44 325 LEU A N 1
ATOM 2407 C CA . LEU A 1 325 ? 3.946 -9.942 17.927 1.00 35.44 325 LEU A CA 1
ATOM 2408 C C . LEU A 1 325 ? 2.866 -9.911 19.013 1.00 35.44 325 LEU A C 1
ATOM 2410 O O . LEU A 1 325 ? 1.824 -10.547 18.869 1.00 35.44 325 LEU A O 1
ATOM 2414 N N . ALA A 1 326 ? 3.125 -9.207 20.112 1.00 29.03 326 ALA A N 1
ATOM 2415 C CA . ALA A 1 326 ? 2.134 -8.950 21.153 1.00 29.03 326 ALA A CA 1
ATOM 2416 C C . ALA A 1 326 ? 1.640 -7.498 21.025 1.00 29.03 326 ALA A C 1
ATOM 2418 O O . ALA A 1 326 ? 2.468 -6.608 20.813 1.00 29.03 326 ALA A O 1
ATOM 2419 N N . PRO A 1 327 ? 0.330 -7.225 21.153 1.00 30.03 327 PRO A N 1
ATOM 2420 C CA . PRO A 1 327 ? -0.161 -5.854 21.213 1.00 30.03 327 PRO A CA 1
ATOM 2421 C C . PRO A 1 327 ? 0.408 -5.157 22.457 1.00 30.03 327 PRO A C 1
ATOM 2423 O O . PRO A 1 327 ? 0.320 -5.674 23.571 1.00 30.03 327 PRO A O 1
ATOM 2426 N N . ALA A 1 328 ? 0.998 -3.976 22.272 1.00 38.72 328 ALA A N 1
ATOM 2427 C CA . ALA A 1 328 ? 1.304 -3.079 23.376 1.00 38.72 328 ALA A CA 1
ATOM 2428 C C . ALA A 1 328 ? 0.045 -2.252 23.667 1.00 38.72 328 ALA A C 1
ATOM 2430 O O . ALA A 1 328 ? -0.271 -1.331 22.916 1.00 38.72 328 ALA A O 1
ATOM 2431 N N . ALA A 1 329 ? -0.685 -2.607 24.725 1.00 32.69 329 ALA A N 1
ATOM 2432 C CA . ALA A 1 329 ? -1.813 -1.818 25.204 1.00 32.69 329 ALA A CA 1
ATOM 2433 C C . ALA A 1 329 ? -1.293 -0.643 26.044 1.00 32.69 329 ALA A C 1
ATOM 2435 O O . ALA A 1 329 ? -0.635 -0.838 27.070 1.00 32.69 329 ALA A O 1
ATOM 2436 N N . LEU A 1 330 ? -1.577 0.583 25.606 1.00 38.59 330 LEU A N 1
ATOM 2437 C CA . LEU A 1 330 ? -1.478 1.768 26.455 1.00 38.59 330 LEU A CA 1
ATOM 2438 C C . LEU A 1 330 ? -2.871 2.027 27.037 1.00 38.59 330 LEU A C 1
ATOM 2440 O O . LEU A 1 330 ? -3.809 2.296 26.291 1.00 38.59 330 LEU A O 1
ATOM 2444 N N . THR A 1 331 ? -2.998 1.912 28.357 1.00 32.38 331 THR A N 1
ATOM 2445 C CA . THR A 1 331 ? -4.224 2.231 29.104 1.00 32.38 331 THR A CA 1
ATOM 2446 C C . THR A 1 331 ? -4.143 3.672 29.604 1.00 32.38 331 THR A C 1
ATOM 2448 O O . THR A 1 331 ? -3.110 4.038 30.181 1.00 32.38 331 THR A O 1
ATOM 2451 N N . SER A 1 332 ? -5.201 4.465 29.405 1.00 37.31 332 SER A N 1
ATOM 2452 C CA . SER A 1 332 ? -5.339 5.799 30.019 1.00 37.31 332 SER A CA 1
ATOM 2453 C C . SER A 1 332 ? -5.369 5.714 31.542 1.00 37.31 332 SER A C 1
ATOM 2455 O O . SER A 1 332 ? -6.138 4.856 32.034 1.00 37.31 332 SER A O 1
#